Protein AF-0000000087215919 (afdb_homodimer)

Solvent-accessible surface area (backbone atoms only — not comparable to full-atom values): 18818 Å² total; per-residue (Å²): 137,85,82,77,80,78,77,77,75,74,80,76,79,74,74,72,76,74,72,72,74,62,81,71,60,81,66,75,82,41,66,46,69,87,39,51,64,67,53,47,52,48,51,44,52,52,33,17,33,40,16,54,54,95,39,80,54,35,11,56,49,36,48,56,56,23,41,59,69,58,57,90,41,71,35,52,36,53,73,46,83,38,74,53,46,48,63,66,55,46,49,47,50,37,69,60,36,73,50,33,40,50,50,41,25,74,46,75,41,79,71,37,59,44,37,38,36,34,33,33,38,33,32,17,66,52,89,93,37,65,50,46,34,36,42,31,32,29,42,37,78,55,80,97,49,45,58,24,45,24,38,54,29,50,35,45,79,76,72,54,47,66,68,59,80,68,80,120,137,83,80,76,78,78,78,78,76,72,80,76,79,72,74,73,75,74,70,74,75,62,80,74,62,78,64,75,82,42,67,44,69,86,38,53,64,66,54,48,52,50,50,44,51,52,32,16,34,40,16,53,54,95,39,81,53,35,11,55,50,35,48,57,58,23,42,59,66,58,56,88,41,71,35,53,37,52,74,46,82,38,74,51,46,47,64,66,54,46,49,46,48,36,68,62,38,71,49,33,40,51,49,40,25,72,46,74,42,79,69,36,60,42,36,38,36,35,34,33,39,33,32,17,66,52,88,93,34,64,50,48,35,36,42,30,33,30,40,37,77,55,79,96,48,46,59,24,43,22,36,55,28,52,36,43,78,75,72,53,43,66,68,57,80,67,80,121

Foldseek 3Di:
DDPPPPPPPPPPPCPPPCPPPPVPPVPPLEDDPPDDPVRRVVVLLVCQLVCQPPHHRSSLSRVVRHDPDDLVAWDCSVPDTDNPNDSVVSSCCCCPHPNVCSHNHDDDDDQFPAKDKDKDWDDDPDPPDIFIKIWIWGADPDDPRHRHIDTPDIDTPVNCRPPDCPPD/DDPPPPPPPPPPPCPPPCPPPPVPPVPPLEDDPPDDPVRRVVVLLVCQLVCQPPHHRSSLSRVVRHDPDDLVAWDCSVPDTDNPNDSVVSSCCCCPHPNVCSHNHDDDDDQFPAKDKDKDWDDDPDPPDIFIKIWIWGADPDDPRHRHIDTPDIDTPVNCRPPDCPPD

Radius of gyration: 26.58 Å; Cα contacts (8 Å, |Δi|>4): 613; chains: 2; bounding box: 77×98×69 Å

pLDDT: mean 78.74, std 25.01, range [24.11, 98.44]

Secondary structure (DSSP, 8-state):
----------------------------SS--TT--HHHHHHHHHHHHHTTTSSSTTHHHHHHHHHB-S-TTSEE-TTSS-EE-SSHHHHHHHHHHSGGGGGTT-SEEEEEEEEEEEEEEEEE-SSTT-EEEEEEEEEE--SSTTTT-EEEEEEEETTS-TT-S----/----------------------------SS--TT--HHHHHHHHHHHHHTTTSSSTTHHHHHHHHHB-S-TTSEE-TTSS-EE-SSHHHHHHHHHHSGGGGGTT-SEEEEEEEEEEEEEEEEE-SSTT-EEEEEEEEEE--SSTTTT-EEEEEEEETTS-TT-S----

Structure (mmCIF, N/CA/C/O backbone):
data_AF-0000000087215919-model_v1
#
loop_
_entity.id
_entity.type
_entity.pdbx_description
1 polymer 'DNA-directed RNA polymerase'
#
loop_
_atom_site.group_PDB
_atom_site.id
_atom_site.type_symbol
_atom_site.label_atom_id
_atom_site.label_alt_id
_atom_site.label_comp_id
_atom_site.label_asym_id
_atom_site.label_entity_id
_atom_site.label_seq_id
_atom_site.pdbx_PDB_ins_code
_atom_site.Cartn_x
_atom_site.Cartn_y
_atom_site.Cartn_z
_atom_site.occupancy
_atom_site.B_iso_or_equiv
_atom_site.auth_seq_id
_atom_site.auth_comp_id
_atom_site.auth_asym_id
_atom_site.auth_atom_id
_atom_site.pdbx_PDB_model_num
ATOM 1 N N . MET A 1 1 ? -5.266 -56.844 43.156 1 31.02 1 MET A N 1
ATOM 2 C CA . MET A 1 1 ? -5.613 -55.438 43.281 1 31.02 1 MET A CA 1
ATOM 3 C C . MET A 1 1 ? -5.691 -54.781 41.906 1 31.02 1 MET A C 1
ATOM 5 O O . MET A 1 1 ? -4.719 -54.781 41.156 1 31.02 1 MET A O 1
ATOM 9 N N . GLN A 1 2 ? -6.957 -54.656 41.312 1 32.12 2 GLN A N 1
ATOM 10 C CA . GLN A 1 2 ? -7.449 -54.406 39.938 1 32.12 2 GLN A CA 1
ATOM 11 C C . GLN A 1 2 ? -7.379 -52.938 39.625 1 32.12 2 GLN A C 1
ATOM 13 O O . GLN A 1 2 ? -8.023 -52.094 40.25 1 32.12 2 GLN A O 1
ATOM 18 N N . PHE A 1 3 ? -6.199 -52.344 39.281 1 34.84 3 PHE A N 1
ATOM 19 C CA . PHE A 1 3 ? -5.93 -50.938 39 1 34.84 3 PHE A CA 1
ATOM 20 C C . PHE A 1 3 ? -6.801 -50.438 37.875 1 34.84 3 PHE A C 1
ATOM 22 O O . PHE A 1 3 ? -6.742 -50.969 36.75 1 34.84 3 PHE A O 1
ATOM 29 N N . THR A 1 4 ? -8.055 -50.031 38.125 1 34.88 4 THR A N 1
ATOM 30 C CA . THR A 1 4 ? -9.031 -49.5 37.188 1 34.88 4 THR A CA 1
ATOM 31 C C . THR A 1 4 ? -8.594 -48.156 36.625 1 34.88 4 THR A C 1
ATOM 33 O O . THR A 1 4 ? -8.383 -47.188 37.375 1 34.88 4 THR A O 1
ATOM 36 N N . LEU A 1 5 ? -7.719 -48.156 35.625 1 32.66 5 LEU A N 1
ATOM 37 C CA . LEU A 1 5 ? -7.234 -46.938 34.938 1 32.66 5 LEU A CA 1
ATOM 38 C C . LEU A 1 5 ? -8.391 -46.156 34.344 1 32.66 5 LEU A C 1
ATOM 40 O O . LEU A 1 5 ? -9.141 -46.688 33.5 1 32.66 5 LEU A O 1
ATOM 44 N N . SER A 1 6 ? -9.062 -45.344 35.094 1 29.7 6 SER A N 1
ATOM 45 C CA . SER A 1 6 ? -10.18 -44.5 34.656 1 29.7 6 SER A CA 1
ATOM 46 C C . SER A 1 6 ? -9.75 -43.531 33.562 1 29.7 6 SER A C 1
ATOM 48 O O . SER A 1 6 ? -8.789 -42.781 33.781 1 29.7 6 SER A O 1
ATOM 50 N N . PHE A 1 7 ? -9.945 -43.875 32.25 1 28.23 7 PHE A N 1
ATOM 51 C CA . PHE A 1 7 ? -9.672 -43.125 31.031 1 28.23 7 PHE A CA 1
ATOM 52 C C . PHE A 1 7 ? -10.5 -41.844 30.969 1 28.23 7 PHE A C 1
ATOM 54 O O . PHE A 1 7 ? -11.734 -41.906 31 1 28.23 7 PHE A O 1
ATOM 61 N N . TYR A 1 8 ? -10.156 -40.844 31.734 1 26.34 8 TYR A N 1
ATOM 62 C CA . TYR A 1 8 ? -10.914 -39.594 31.672 1 26.34 8 TYR A CA 1
ATOM 63 C C . TYR A 1 8 ? -10.914 -39.031 30.25 1 26.34 8 TYR A C 1
ATOM 65 O O . TYR A 1 8 ? -9.859 -38.875 29.641 1 26.34 8 TYR A O 1
ATOM 73 N N . CYS A 1 9 ? -11.977 -39.281 29.438 1 26.56 9 CYS A N 1
ATOM 74 C CA . CYS A 1 9 ? -12.297 -38.844 28.094 1 26.56 9 CYS A CA 1
ATOM 75 C C . CYS A 1 9 ? -12.391 -37.312 28.047 1 26.56 9 CYS A C 1
ATOM 77 O O . CYS A 1 9 ? -13.195 -36.719 28.766 1 26.56 9 CYS A O 1
ATOM 79 N N . PHE A 1 10 ? -11.305 -36.656 28 1 29.66 10 PHE A N 1
ATOM 80 C CA . PHE A 1 10 ? -11.422 -35.219 27.844 1 29.66 10 PHE A CA 1
ATOM 81 C C . PHE A 1 10 ? -12.273 -34.875 26.625 1 29.66 10 PHE A C 1
ATOM 83 O O . PHE A 1 10 ? -12.086 -35.438 25.547 1 29.66 10 PHE A O 1
ATOM 90 N N . PRO A 1 11 ? -13.523 -34.438 26.719 1 28.66 11 PRO A N 1
ATOM 91 C CA . PRO A 1 11 ? -14.367 -34.031 25.594 1 28.66 11 PRO A CA 1
ATOM 92 C C . PRO A 1 11 ? -13.758 -32.906 24.781 1 28.66 11 PRO A C 1
ATOM 94 O O . PRO A 1 11 ? -13.32 -31.906 25.344 1 28.66 11 PRO A O 1
ATOM 97 N N . VAL A 1 12 ? -12.945 -33.219 23.812 1 26.73 12 VAL A N 1
ATOM 98 C CA . VAL A 1 12 ? -12.406 -32.219 22.875 1 26.73 12 VAL A CA 1
ATOM 99 C C . VAL A 1 12 ? -13.555 -31.484 22.203 1 26.73 12 VAL A C 1
ATOM 101 O O . VAL A 1 12 ? -14.414 -32.094 21.562 1 26.73 12 VAL A O 1
ATOM 104 N N . SER A 1 13 ? -14.117 -30.469 22.812 1 27.38 13 SER A N 1
ATOM 105 C CA . SER A 1 13 ? -15.109 -29.578 22.219 1 27.38 13 SER A CA 1
ATOM 106 C C . SER A 1 13 ? -14.664 -29.109 20.828 1 27.38 13 SER A C 1
ATOM 108 O O . SER A 1 13 ? -13.57 -28.562 20.688 1 27.38 13 SER A O 1
ATOM 110 N N . PHE A 1 14 ? -15.062 -29.812 19.75 1 24.38 14 PHE A N 1
ATOM 111 C CA . PHE A 1 14 ? -15.023 -29.531 18.328 1 24.38 14 PHE A CA 1
ATOM 112 C C . PHE A 1 14 ? -15.633 -28.156 18.031 1 24.38 14 PHE A C 1
ATOM 114 O O . PHE A 1 14 ? -16.844 -27.984 18.172 1 24.38 14 PHE A O 1
ATOM 121 N N . SER A 1 15 ? -15.078 -27.094 18.5 1 29.14 15 SER A N 1
ATOM 122 C CA . SER A 1 15 ? -15.711 -25.875 18 1 29.14 15 SER A CA 1
ATOM 123 C C . SER A 1 15 ? -15.828 -25.906 16.469 1 29.14 15 SER A C 1
ATOM 125 O O . SER A 1 15 ? -14.828 -26.078 15.773 1 29.14 15 SER A O 1
ATOM 127 N N . PRO A 1 16 ? -16.953 -26.344 15.883 1 27.94 16 PRO A N 1
ATOM 128 C CA . PRO A 1 16 ? -17.219 -26.406 14.445 1 27.94 16 PRO A CA 1
ATOM 129 C C . PRO A 1 16 ? -16.875 -25.109 13.727 1 27.94 16 PRO A C 1
ATOM 131 O O . PRO A 1 16 ? -17.344 -24.031 14.133 1 27.94 16 PRO A O 1
ATOM 134 N N . PHE A 1 17 ? -15.703 -24.891 13.414 1 30.3 17 PHE A N 1
ATOM 135 C CA . PHE A 1 17 ? -15.477 -23.875 12.398 1 30.3 17 PHE A CA 1
ATOM 136 C C . PHE A 1 17 ? -16.484 -24.016 11.258 1 30.3 17 PHE A C 1
ATOM 138 O O . PHE A 1 17 ? -16.453 -25 10.523 1 30.3 17 PHE A O 1
ATOM 145 N N . TYR A 1 18 ? -17.75 -23.719 11.477 1 27.5 18 TYR A N 1
ATOM 146 C CA . TYR A 1 18 ? -18.766 -23.578 10.445 1 27.5 18 TYR A CA 1
ATOM 147 C C . TYR A 1 18 ? -18.172 -22.969 9.172 1 27.5 18 TYR A C 1
ATOM 149 O O . TYR A 1 18 ? -17.812 -21.797 9.156 1 27.5 18 TYR A O 1
ATOM 157 N N . PHE A 1 19 ? -17.359 -23.719 8.484 1 29.03 19 PHE A N 1
ATOM 158 C CA . PHE A 1 19 ? -17.172 -23.453 7.062 1 29.03 19 PHE A CA 1
ATOM 159 C C . PHE A 1 19 ? -18.516 -23.25 6.371 1 29.03 19 PHE A C 1
ATOM 161 O O . PHE A 1 19 ? -19.266 -24.219 6.156 1 29.03 19 PHE A O 1
ATOM 168 N N . ARG A 1 20 ? -19.297 -22.266 6.773 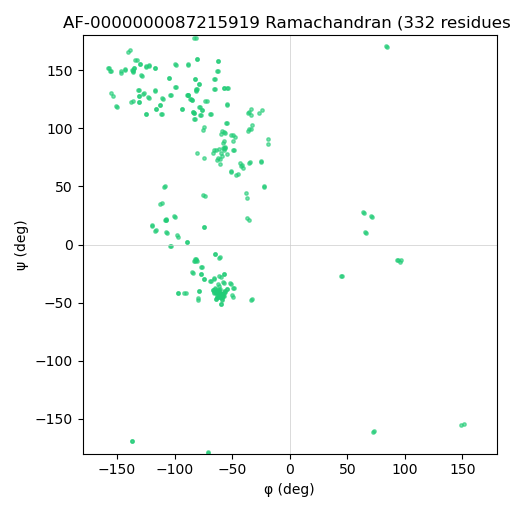1 30.28 20 ARG A N 1
ATOM 169 C CA . ARG A 1 20 ? -20.469 -21.969 5.949 1 30.28 20 ARG A CA 1
ATOM 170 C C . ARG A 1 20 ? -20.172 -22.219 4.473 1 30.28 20 ARG A C 1
ATOM 172 O O . ARG A 1 20 ? -19.188 -21.688 3.934 1 30.28 20 ARG A O 1
ATOM 179 N N . LEU A 1 21 ? -20.562 -23.328 3.895 1 31.42 21 LEU A N 1
ATOM 180 C CA . LEU A 1 21 ? -20.875 -23.672 2.508 1 31.42 21 LEU A CA 1
ATOM 181 C C . LEU A 1 21 ? -21.547 -22.5 1.796 1 31.42 21 LEU A C 1
ATOM 183 O O . LEU A 1 21 ? -22.766 -22.375 1.819 1 31.42 21 LEU A O 1
ATOM 187 N N . GLU A 1 22 ? -21.453 -21.234 2.211 1 35.38 22 GLU A N 1
ATOM 188 C CA . GLU A 1 22 ? -22.156 -20.312 1.322 1 35.38 22 GLU A CA 1
ATOM 189 C C . GLU A 1 22 ? -22.078 -20.781 -0.128 1 35.38 22 GLU A C 1
ATOM 191 O O . GLU A 1 22 ? -21.109 -21.406 -0.537 1 35.38 22 GLU A O 1
ATOM 196 N N . THR A 1 23 ? -23.297 -21.141 -0.83 1 32.91 23 THR A N 1
ATOM 197 C CA . THR A 1 23 ? -23.469 -21.266 -2.273 1 32.91 23 THR A CA 1
ATOM 198 C C . THR A 1 23 ? -22.344 -20.531 -3.018 1 32.91 23 THR A C 1
ATOM 200 O O . THR A 1 23 ? -22.125 -19.344 -2.795 1 32.91 23 THR A O 1
ATOM 203 N N . ARG A 1 24 ? -21.328 -21.156 -3.217 1 37.06 24 ARG A N 1
ATOM 204 C CA . ARG A 1 24 ? -20.109 -20.781 -3.926 1 37.06 24 ARG A CA 1
ATOM 205 C C . ARG A 1 24 ? -20.438 -19.938 -5.152 1 37.06 24 ARG A C 1
ATOM 207 O O . ARG A 1 24 ? -20.859 -20.469 -6.184 1 37.06 24 ARG A O 1
ATOM 214 N N . LYS A 1 25 ? -21.359 -18.938 -4.996 1 41.28 25 LYS A N 1
ATOM 215 C CA . LYS A 1 25 ? -21.344 -18.016 -6.129 1 41.28 25 LYS A CA 1
ATOM 216 C C . LYS A 1 25 ? -19.984 -18.047 -6.844 1 41.28 25 LYS A C 1
ATOM 218 O O . LYS A 1 25 ? -18.953 -18.203 -6.207 1 41.28 25 LYS A O 1
ATOM 223 N N . LYS A 1 26 ? -19.953 -18.484 -8.102 1 43.31 26 LYS A N 1
ATOM 224 C CA . LYS A 1 26 ? -18.797 -18.484 -8.984 1 43.31 26 LYS A CA 1
ATOM 225 C C . LYS A 1 26 ? -17.797 -17.406 -8.578 1 43.31 26 LYS A C 1
ATOM 227 O O . LYS A 1 26 ? -18.109 -16.219 -8.586 1 43.31 26 LYS A O 1
ATOM 232 N N . LYS A 1 27 ? -17.141 -17.609 -7.504 1 49.97 27 LYS A N 1
ATOM 233 C CA . LYS A 1 27 ? -16.141 -16.641 -7.082 1 49.97 27 LYS A CA 1
ATOM 234 C C . LYS A 1 27 ? -15.406 -16.047 -8.281 1 49.97 27 LYS A C 1
ATOM 236 O O . LYS A 1 27 ? -14.859 -16.766 -9.109 1 49.97 27 LYS A O 1
ATOM 241 N N . PRO A 1 28 ? -15.891 -14.875 -8.664 1 56.94 28 PRO A N 1
ATOM 242 C CA . PRO A 1 28 ? -15.156 -14.297 -9.789 1 56.94 28 PRO A CA 1
ATOM 243 C C . PRO A 1 28 ? -13.656 -14.594 -9.734 1 56.94 28 PRO A C 1
ATOM 245 O O . PRO A 1 28 ? -13.078 -14.648 -8.648 1 56.94 28 PRO A O 1
ATOM 248 N N . PHE A 1 29 ? -13.188 -15.422 -10.773 1 81.94 29 PHE A N 1
ATOM 249 C CA . PHE A 1 29 ? -11.82 -15.859 -11.023 1 81.94 29 PHE A CA 1
ATOM 250 C C . PHE A 1 29 ? -10.906 -14.664 -11.266 1 81.94 29 PHE A C 1
ATOM 252 O O . PHE A 1 29 ? -10.781 -14.188 -12.391 1 81.94 29 PHE A O 1
ATOM 259 N N . GLY A 1 30 ? -10.648 -13.891 -10.305 1 86.94 30 GLY A N 1
ATOM 260 C CA . GLY A 1 30 ? -9.711 -12.82 -10.594 1 86.94 30 GLY A CA 1
ATOM 261 C C . GLY A 1 30 ? -9.93 -11.586 -9.75 1 86.94 30 GLY A C 1
ATOM 262 O O . GLY A 1 30 ? -10.453 -11.672 -8.633 1 86.94 30 GLY A O 1
ATOM 263 N N . PRO A 1 31 ? -9.508 -10.469 -10.289 1 93.06 31 PRO A N 1
ATOM 264 C CA . PRO A 1 31 ? -9.633 -9.203 -9.562 1 93.06 31 PRO A CA 1
ATOM 265 C C . PRO A 1 31 ? -11.086 -8.789 -9.328 1 93.06 31 PRO A C 1
ATOM 267 O O . PRO A 1 31 ? -11.945 -9.047 -10.18 1 93.06 31 PRO A O 1
ATOM 270 N N . ARG A 1 32 ? -11.305 -8.219 -8.156 1 91.19 32 ARG A N 1
ATOM 271 C CA . ARG A 1 32 ? -12.617 -7.691 -7.789 1 91.19 32 ARG A CA 1
ATOM 272 C C . ARG A 1 32 ? -12.508 -6.25 -7.297 1 91.19 32 ARG A C 1
ATOM 274 O O . ARG A 1 32 ? -11.578 -5.906 -6.57 1 91.19 32 ARG A O 1
ATOM 281 N N . LEU A 1 33 ? -13.531 -5.52 -7.625 1 86 33 LEU A N 1
ATOM 282 C CA . LEU A 1 33 ? -13.516 -4.098 -7.301 1 86 33 LEU A CA 1
ATOM 283 C C . LEU A 1 33 ? -13.531 -3.885 -5.789 1 86 33 LEU A C 1
ATOM 285 O O . LEU A 1 33 ? -12.969 -2.908 -5.289 1 86 33 LEU A O 1
ATOM 289 N N . ASN A 1 34 ? -14.117 -4.793 -5.09 1 85.12 34 ASN A N 1
ATOM 290 C CA . ASN A 1 34 ? -14.281 -4.582 -3.654 1 85.12 34 ASN A CA 1
ATOM 291 C C . ASN A 1 34 ? -13.086 -5.117 -2.869 1 85.12 34 ASN A C 1
ATOM 293 O O . ASN A 1 34 ? -13.086 -5.098 -1.638 1 85.12 34 ASN A O 1
ATOM 297 N N . TYR A 1 35 ? -12.133 -5.602 -3.543 1 85.88 35 TYR A N 1
ATOM 298 C CA . TYR A 1 35 ? -10.906 -6.016 -2.873 1 85.88 35 TYR A CA 1
ATOM 299 C C . TYR A 1 35 ? -9.992 -4.82 -2.621 1 85.88 35 TYR A C 1
ATOM 301 O O . TYR A 1 35 ? -9.805 -3.979 -3.502 1 85.88 35 TYR A O 1
ATOM 309 N N . ASN A 1 36 ? -9.477 -4.738 -1.408 1 78.62 36 ASN A N 1
ATOM 310 C CA . ASN A 1 36 ? -8.281 -3.926 -1.223 1 78.62 36 ASN A CA 1
ATOM 311 C C . ASN A 1 36 ? -7.02 -4.699 -1.586 1 78.62 36 ASN A C 1
ATOM 313 O O . ASN A 1 36 ? -7.09 -5.863 -1.99 1 78.62 36 ASN A O 1
ATOM 317 N N . ALA A 1 37 ? -5.891 -4.074 -1.506 1 86.38 37 ALA A N 1
ATOM 318 C CA . ALA A 1 37 ? -4.641 -4.695 -1.926 1 86.38 37 ALA A CA 1
ATOM 319 C C . ALA A 1 37 ? -4.375 -5.98 -1.144 1 86.38 37 ALA A C 1
ATOM 321 O O . ALA A 1 37 ? -3.977 -6.992 -1.72 1 86.38 37 ALA A O 1
ATOM 322 N N . GLU A 1 38 ? -4.59 -5.969 0.126 1 83 38 GLU A N 1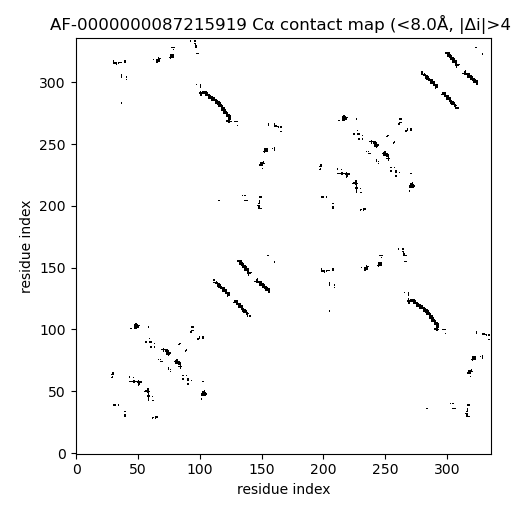
ATOM 323 C CA . GLU A 1 38 ? -4.336 -7.117 0.991 1 83 38 GLU A CA 1
ATOM 324 C C . GLU A 1 38 ? -5.238 -8.289 0.627 1 83 38 GLU A C 1
ATOM 326 O O . GLU A 1 38 ? -4.777 -9.43 0.532 1 83 38 GLU A O 1
ATOM 331 N N . GLU A 1 39 ? -6.457 -7.977 0.471 1 85.31 39 GLU A N 1
ATOM 332 C CA . GLU A 1 39 ? -7.414 -9.008 0.09 1 85.31 39 GLU A CA 1
ATOM 333 C C . GLU A 1 39 ? -7.066 -9.609 -1.27 1 85.31 39 GLU A C 1
ATOM 335 O O . GLU A 1 39 ? -7.223 -10.812 -1.48 1 85.31 39 GLU A O 1
ATOM 340 N N . ALA A 1 40 ? -6.664 -8.711 -2.168 1 92.31 40 ALA A N 1
ATOM 341 C CA . ALA A 1 40 ? -6.258 -9.18 -3.49 1 92.31 40 ALA A CA 1
ATOM 342 C C . ALA A 1 40 ? -5.078 -10.148 -3.395 1 92.31 40 ALA A C 1
ATOM 344 O O . ALA A 1 40 ? -5.078 -11.203 -4.035 1 92.31 40 ALA A O 1
ATOM 345 N N . VAL A 1 41 ? -4.094 -9.82 -2.602 1 93.75 41 VAL A N 1
ATOM 346 C CA . VAL A 1 41 ? -2.938 -10.688 -2.412 1 93.75 41 VAL A CA 1
ATOM 347 C C . VAL A 1 41 ? -3.379 -12 -1.768 1 93.75 41 VAL A C 1
ATOM 349 O O . VAL A 1 41 ? -2.99 -13.086 -2.217 1 93.75 41 VAL A O 1
ATOM 352 N N . GLU A 1 42 ? -4.219 -11.906 -0.753 1 92.19 42 GLU A N 1
ATOM 353 C CA . GLU A 1 42 ? -4.691 -13.094 -0.051 1 92.19 42 GLU A CA 1
ATOM 354 C C . GLU A 1 42 ? -5.445 -14.031 -0.994 1 92.19 42 GLU A C 1
ATOM 356 O O . GLU A 1 42 ? -5.277 -15.25 -0.931 1 92.19 42 GLU A O 1
ATOM 361 N N . TYR A 1 43 ? -6.242 -13.453 -1.764 1 95.5 43 TYR A N 1
ATOM 362 C CA . TYR A 1 43 ? -6.992 -14.25 -2.73 1 95.5 43 TYR A CA 1
ATOM 363 C C . TYR A 1 43 ? -6.047 -15.016 -3.648 1 95.5 43 TYR A C 1
ATOM 365 O O . TYR A 1 43 ? -6.242 -16.219 -3.895 1 95.5 43 TYR A O 1
ATOM 373 N N . GLN A 1 44 ? -5.062 -14.312 -4.172 1 97.88 44 GLN A N 1
ATOM 374 C CA . GLN A 1 44 ? -4.082 -14.938 -5.059 1 97.88 44 GLN A CA 1
ATOM 375 C C . GLN A 1 44 ? -3.326 -16.047 -4.348 1 97.88 44 GLN A C 1
ATOM 377 O O . GLN A 1 44 ? -3.148 -17.141 -4.902 1 97.88 44 GLN A O 1
ATOM 382 N N . LEU A 1 45 ? -2.943 -15.844 -3.133 1 97.44 45 LEU A N 1
ATOM 383 C CA . LEU A 1 45 ? -2.219 -16.828 -2.348 1 97.44 45 LEU A CA 1
ATOM 384 C C . LEU A 1 45 ? -3.094 -18.047 -2.064 1 97.44 45 LEU A C 1
ATOM 386 O O . LEU A 1 45 ? -2.615 -19.188 -2.094 1 97.44 45 LEU A O 1
ATOM 390 N N . GLU A 1 46 ? -4.34 -17.797 -1.742 1 97.12 46 GLU A N 1
ATOM 391 C CA . GLU A 1 46 ? -5.262 -18.906 -1.504 1 97.12 46 GLU A CA 1
ATOM 392 C C . GLU A 1 46 ? -5.422 -19.766 -2.754 1 97.12 46 GLU A C 1
ATOM 394 O O . GLU A 1 46 ? -5.414 -20.984 -2.67 1 97.12 46 GLU A O 1
ATOM 399 N N . ALA A 1 47 ? -5.594 -19.109 -3.838 1 97.62 47 ALA A N 1
ATOM 400 C CA . ALA A 1 47 ? -5.719 -19.828 -5.098 1 97.62 47 ALA A CA 1
ATOM 401 C C . ALA A 1 47 ? -4.477 -20.672 -5.371 1 97.62 47 ALA A C 1
ATOM 403 O O . ALA A 1 47 ? -4.582 -21.812 -5.832 1 97.62 47 ALA A O 1
ATOM 404 N N . LEU A 1 48 ? -3.303 -20.109 -5.133 1 98.31 48 LEU A N 1
ATOM 405 C CA . LEU A 1 48 ? -2.051 -20.828 -5.34 1 98.31 48 LEU A CA 1
ATOM 406 C C . LEU A 1 48 ? -1.936 -22.016 -4.379 1 98.31 48 LEU A C 1
ATOM 408 O O . LEU A 1 48 ? -1.412 -23.062 -4.746 1 98.31 48 LEU A O 1
ATOM 412 N N . LYS A 1 49 ? -2.377 -21.844 -3.154 1 98.25 49 LYS A N 1
ATOM 413 C CA . LYS A 1 49 ? -2.383 -22.938 -2.18 1 98.25 49 LYS A CA 1
ATOM 414 C C . LYS A 1 49 ? -3.176 -24.141 -2.697 1 98.25 49 LYS A C 1
ATOM 416 O O . LYS A 1 49 ? -2.791 -25.281 -2.469 1 98.25 49 LYS A O 1
ATOM 421 N N . TYR A 1 50 ? -4.25 -23.891 -3.316 1 97.62 50 TYR A N 1
ATOM 422 C CA . TYR A 1 50 ? -5.09 -24.922 -3.928 1 97.62 50 TYR A CA 1
ATOM 423 C C . TYR A 1 50 ? -5.004 -24.859 -5.449 1 97.62 50 TYR A C 1
ATOM 425 O O . TYR A 1 50 ? -6.027 -24.859 -6.133 1 97.62 50 TYR A O 1
ATOM 433 N N . ASN A 1 51 ? -3.826 -24.812 -5.938 1 97.88 51 ASN A N 1
ATOM 434 C CA . ASN A 1 51 ? -3.469 -24.5 -7.316 1 97.88 51 ASN A CA 1
ATOM 435 C C . ASN A 1 51 ? -4.262 -25.344 -8.312 1 97.88 51 ASN A C 1
ATOM 437 O O . ASN A 1 51 ? -4.527 -24.891 -9.43 1 97.88 51 ASN A O 1
ATOM 441 N N . ASP A 1 52 ? -4.582 -26.594 -7.965 1 97.38 52 ASP A N 1
ATOM 442 C CA . ASP A 1 52 ? -5.16 -27.516 -8.938 1 97.38 52 ASP A CA 1
ATOM 443 C C . ASP A 1 52 ? -6.648 -27.734 -8.664 1 97.38 52 ASP A C 1
ATOM 445 O O . ASP A 1 52 ? -7.242 -28.688 -9.172 1 97.38 52 ASP A O 1
ATOM 449 N N . LYS A 1 53 ? -7.168 -26.969 -7.812 1 94.88 53 LYS A N 1
ATOM 450 C CA . LYS A 1 53 ? -8.602 -27 -7.527 1 94.88 53 LYS A CA 1
ATOM 451 C C . LYS A 1 53 ? -9.258 -25.672 -7.887 1 94.88 53 LYS A C 1
ATOM 453 O O . LYS A 1 53 ? -8.758 -24.609 -7.516 1 94.88 53 LYS A O 1
ATOM 458 N N . PRO A 1 54 ? -10.328 -25.656 -8.555 1 94.12 54 PRO A N 1
ATOM 459 C CA . PRO A 1 54 ? -11.156 -26.766 -9 1 94.12 54 PRO A CA 1
ATOM 460 C C . PRO A 1 54 ? -10.617 -27.438 -10.258 1 94.12 54 PRO A C 1
ATOM 462 O O . PRO A 1 54 ? -11.164 -28.453 -10.703 1 94.12 54 PRO A O 1
ATOM 465 N N . ARG A 1 55 ? -9.695 -26.859 -10.969 1 94.38 55 ARG A N 1
ATOM 466 C CA . ARG A 1 55 ? -9.055 -27.406 -12.156 1 94.38 55 ARG A CA 1
ATOM 467 C C . ARG A 1 55 ? -7.543 -27.25 -12.094 1 94.38 55 ARG A C 1
ATOM 469 O O . ARG A 1 55 ? -7.031 -26.453 -11.297 1 94.38 55 ARG A O 1
ATOM 476 N N . PRO A 1 56 ? -6.891 -28.109 -12.906 1 96.56 56 PRO A N 1
ATOM 477 C CA . PRO A 1 56 ? -5.43 -28 -12.906 1 96.56 56 PRO A CA 1
ATOM 478 C C . PRO A 1 56 ? -4.949 -26.578 -13.203 1 96.56 56 PRO A C 1
ATOM 480 O O . PRO A 1 56 ? -5.48 -25.906 -14.094 1 96.56 56 PRO A O 1
ATOM 483 N N . ASP A 1 57 ? -3.998 -26.078 -12.469 1 97.69 57 ASP A N 1
ATOM 484 C CA . ASP A 1 57 ? -3.314 -24.797 -12.625 1 97.69 57 ASP A CA 1
ATOM 485 C C . ASP A 1 57 ? -4.285 -23.625 -12.445 1 97.69 57 ASP A C 1
ATOM 487 O O . ASP A 1 57 ? -4.117 -22.562 -13.055 1 97.69 57 ASP A O 1
ATOM 491 N N . TYR A 1 58 ? -5.301 -23.938 -11.656 1 97.06 58 TYR A N 1
ATOM 492 C CA . TYR A 1 58 ? -6.262 -22.875 -11.359 1 97.06 58 TYR A CA 1
ATOM 493 C C . TYR A 1 58 ? -5.582 -21.688 -10.688 1 97.06 58 TYR A C 1
ATOM 495 O O . TYR A 1 58 ? -5.852 -20.547 -11.031 1 97.06 58 TYR A O 1
ATOM 503 N N . GLY A 1 59 ? -4.695 -21.891 -9.688 1 98.12 59 GLY A N 1
ATOM 504 C CA . GLY A 1 59 ? -3.979 -20.812 -9.008 1 98.12 59 GLY A CA 1
ATOM 505 C C . GLY A 1 59 ? -3.146 -19.969 -9.945 1 98.12 59 GLY A C 1
ATOM 506 O O . GLY A 1 59 ? -3.146 -18.734 -9.844 1 98.12 59 GLY A O 1
ATOM 507 N N . VAL A 1 60 ? -2.473 -20.594 -10.844 1 98.19 60 VAL A N 1
ATOM 508 C CA . VAL A 1 60 ? -1.657 -19.891 -11.82 1 98.19 60 VAL A CA 1
ATOM 509 C C . VAL A 1 60 ? -2.551 -19.031 -12.719 1 98.19 60 VAL A C 1
ATOM 511 O O . VAL A 1 60 ? -2.199 -17.906 -13.055 1 98.19 60 VAL A O 1
ATOM 514 N N . GLU A 1 61 ? -3.678 -19.609 -13.102 1 97.62 61 GLU A N 1
ATOM 515 C CA . GLU A 1 61 ? -4.637 -18.828 -13.891 1 97.62 61 GLU A CA 1
ATOM 516 C C . GLU A 1 61 ? -5.082 -17.578 -13.148 1 97.62 61 GLU A C 1
ATOM 518 O O . GLU A 1 61 ? -5.195 -16.5 -13.742 1 97.62 61 GLU A O 1
ATOM 523 N N . VAL A 1 62 ? -5.355 -17.75 -11.898 1 97.69 62 VAL A N 1
ATOM 524 C CA . VAL A 1 62 ? -5.75 -16.609 -11.078 1 97.69 62 VAL A CA 1
ATOM 525 C C . VAL A 1 62 ? -4.641 -15.562 -11.078 1 97.69 62 VAL A C 1
ATOM 527 O O . VAL A 1 62 ? -4.906 -14.375 -11.258 1 97.69 62 VAL A O 1
ATOM 530 N N . MET A 1 63 ? -3.359 -15.969 -10.914 1 98.38 63 MET A N 1
ATOM 531 C CA . MET A 1 63 ? -2.23 -15.039 -10.969 1 98.38 63 MET A CA 1
ATOM 532 C C . MET A 1 63 ? -2.221 -14.281 -12.297 1 98.38 63 MET A C 1
ATOM 534 O O . MET A 1 63 ? -1.994 -13.07 -12.32 1 98.38 63 MET A O 1
ATOM 538 N N . TYR A 1 64 ? -2.512 -14.984 -13.297 1 98 64 TYR A N 1
ATOM 539 C CA . TYR A 1 64 ? -2.5 -14.383 -14.625 1 98 64 TYR A CA 1
ATOM 540 C C . TYR A 1 64 ? -3.602 -13.336 -14.766 1 98 64 TYR A C 1
ATOM 542 O O . TYR A 1 64 ? -3.398 -12.289 -15.375 1 98 64 TYR A O 1
ATOM 550 N N . ARG A 1 65 ? -4.691 -13.602 -14.234 1 96.94 65 ARG A N 1
ATOM 551 C CA . ARG A 1 65 ? -5.824 -12.688 -14.312 1 96.94 65 ARG A CA 1
ATOM 552 C C . ARG A 1 65 ? -5.559 -11.422 -13.5 1 96.94 65 ARG A C 1
ATOM 554 O O . ARG A 1 65 ? -6.031 -10.344 -13.859 1 96.94 65 ARG A O 1
ATOM 561 N N . PHE A 1 66 ? -4.816 -11.539 -12.461 1 97.44 66 PHE A N 1
ATOM 562 C CA . PHE A 1 66 ? -4.477 -10.391 -11.633 1 97.44 66 PHE A CA 1
ATOM 563 C C . PHE A 1 66 ? -3.301 -9.625 -12.227 1 97.44 66 PHE A C 1
ATOM 565 O O . PHE A 1 66 ? -2.992 -8.508 -11.789 1 97.44 66 PHE A O 1
ATOM 572 N N . ALA A 1 67 ? -2.619 -10.219 -13.156 1 97.31 67 ALA A N 1
ATOM 573 C CA . ALA A 1 67 ? -1.392 -9.602 -13.664 1 97.31 67 ALA A CA 1
ATOM 574 C C . ALA A 1 67 ? -1.688 -8.289 -14.383 1 97.31 67 ALA A C 1
ATOM 576 O O . ALA A 1 67 ? -2.561 -8.242 -15.25 1 97.31 67 ALA A O 1
ATOM 577 N N . GLY A 1 68 ? -0.956 -7.262 -14.125 1 94.5 68 GLY A N 1
ATOM 578 C CA . GLY A 1 68 ? -1.203 -5.934 -14.664 1 94.5 68 GLY A CA 1
ATOM 579 C C . GLY A 1 68 ? -0.365 -5.621 -15.891 1 94.5 68 GLY A C 1
ATOM 580 O O . GLY A 1 68 ? -0.348 -4.48 -16.359 1 94.5 68 GLY A O 1
ATOM 581 N N . PHE A 1 69 ? 0.348 -6.582 -16.391 1 94.69 69 PHE A N 1
ATOM 582 C CA . PHE A 1 69 ? 1.206 -6.285 -17.531 1 94.69 69 PHE A CA 1
ATOM 583 C C . PHE A 1 69 ? 0.401 -6.27 -18.812 1 94.69 69 PHE A C 1
ATOM 585 O O . PHE A 1 69 ? -0.71 -6.801 -18.875 1 94.69 69 PHE A O 1
ATOM 592 N N . ASP A 1 70 ? 0.949 -5.609 -19.828 1 93.5 70 ASP A N 1
ATOM 593 C CA . ASP A 1 70 ? 0.42 -5.641 -21.203 1 93.5 70 ASP A CA 1
ATOM 594 C C . ASP A 1 70 ? 0.817 -6.93 -21.906 1 93.5 70 ASP A C 1
ATOM 596 O O . ASP A 1 70 ? 2.004 -7.191 -22.125 1 93.5 70 ASP A O 1
ATOM 600 N N . PRO A 1 71 ? -0.117 -7.73 -22.312 1 93.69 71 PRO A N 1
ATOM 601 C CA . PRO A 1 71 ? 0.213 -9.023 -22.922 1 93.69 71 PRO A CA 1
ATOM 602 C C . PRO A 1 71 ? 0.955 -8.875 -24.25 1 93.69 71 PRO A C 1
ATOM 604 O O . PRO A 1 71 ? 1.503 -9.852 -24.766 1 93.69 71 PRO A O 1
ATOM 607 N N . PHE A 1 72 ? 1.07 -7.699 -24.781 1 93.88 72 PHE A N 1
ATOM 608 C CA . PHE A 1 72 ? 1.692 -7.496 -26.078 1 93.88 72 PHE A CA 1
ATOM 609 C C . PHE A 1 72 ? 3.104 -6.941 -25.922 1 93.88 72 PHE A C 1
ATOM 611 O O . PHE A 1 72 ? 3.801 -6.715 -26.922 1 93.88 72 PHE A O 1
ATOM 618 N N . GLU A 1 73 ? 3.508 -6.723 -24.703 1 94.88 73 GLU A N 1
ATOM 619 C CA . GLU A 1 73 ? 4.844 -6.203 -24.422 1 94.88 73 GLU A CA 1
ATOM 620 C C . GLU A 1 73 ? 5.598 -7.113 -23.453 1 94.88 73 GLU A C 1
ATOM 622 O O . GLU A 1 73 ? 4.984 -7.863 -22.703 1 94.88 73 GLU A O 1
ATOM 627 N N . ARG A 1 74 ? 6.906 -7.062 -23.578 1 95.25 74 ARG A N 1
ATOM 628 C CA . ARG A 1 74 ? 7.707 -7.734 -22.562 1 95.25 74 ARG A CA 1
ATOM 629 C C . ARG A 1 74 ? 7.488 -7.113 -21.188 1 95.25 74 ARG A C 1
ATOM 631 O O . ARG A 1 74 ? 7.133 -5.938 -21.078 1 95.25 74 ARG A O 1
ATOM 638 N N . SER A 1 75 ? 7.617 -7.949 -20.141 1 94.5 75 SER A N 1
ATOM 639 C CA . SER A 1 75 ? 7.305 -7.492 -18.797 1 94.5 75 SER A CA 1
ATOM 640 C C . SER A 1 75 ? 8.375 -7.934 -17.797 1 94.5 75 SER A C 1
ATOM 642 O O . SER A 1 75 ? 8.984 -8.992 -17.953 1 94.5 75 SER A O 1
ATOM 644 N N . THR A 1 76 ? 8.539 -7.16 -16.75 1 93 76 THR A N 1
ATOM 645 C CA . THR A 1 76 ? 9.445 -7.488 -15.648 1 93 76 THR A CA 1
ATOM 646 C C . THR A 1 76 ? 8.68 -8.07 -14.469 1 93 76 THR A C 1
ATOM 648 O O . THR A 1 76 ? 9.133 -7.988 -13.328 1 93 76 THR A O 1
ATOM 651 N N . TYR A 1 77 ? 7.492 -8.656 -14.719 1 95.56 77 TYR A N 1
ATOM 652 C CA . TYR A 1 77 ? 6.59 -9.211 -13.711 1 95.56 77 TYR A CA 1
ATOM 653 C C . TYR A 1 77 ? 7.344 -10.117 -12.75 1 95.56 77 TYR A C 1
ATOM 655 O O . TYR A 1 77 ? 7.113 -10.07 -11.539 1 95.56 77 TYR A O 1
ATOM 663 N N . PHE A 1 78 ? 8.32 -10.883 -13.258 1 94.62 78 PHE A N 1
ATOM 664 C CA . PHE A 1 78 ? 9.086 -11.828 -12.453 1 94.62 78 PHE A CA 1
ATOM 665 C C . PHE A 1 78 ? 10.508 -11.32 -12.234 1 94.62 78 PHE A C 1
ATOM 667 O O . PHE A 1 78 ? 11.43 -12.109 -12 1 94.62 78 PHE A O 1
ATOM 674 N N . GLY A 1 79 ? 10.789 -10.055 -12.367 1 88.81 79 GLY A N 1
ATOM 675 C CA . GLY A 1 79 ? 12.062 -9.453 -12.016 1 88.81 79 GLY A CA 1
ATOM 676 C C . GLY A 1 79 ? 13 -9.297 -13.195 1 88.81 79 GLY A C 1
ATOM 677 O O . GLY A 1 79 ? 14.047 -8.656 -13.086 1 88.81 79 GLY A O 1
ATOM 678 N N . ARG A 1 80 ? 12.664 -9.953 -14.25 1 88 80 ARG A N 1
ATOM 679 C CA . ARG A 1 80 ? 13.398 -9.797 -15.5 1 88 80 ARG A CA 1
ATOM 680 C C . ARG A 1 80 ? 12.453 -9.789 -16.703 1 88 80 ARG A C 1
ATOM 682 O O . ARG A 1 80 ? 11.281 -10.148 -16.578 1 88 80 ARG A O 1
ATOM 689 N N . GLN A 1 81 ? 12.969 -9.375 -17.828 1 91.88 81 GLN A N 1
ATOM 690 C CA . GLN A 1 81 ? 12.125 -9.195 -19 1 91.88 81 GLN A CA 1
ATOM 691 C C . GLN A 1 81 ? 11.695 -10.539 -19.578 1 91.88 81 GLN A C 1
ATOM 693 O O . GLN A 1 81 ? 12.547 -11.367 -19.922 1 91.88 81 GLN A O 1
ATOM 698 N N . PHE A 1 82 ? 10.43 -10.766 -19.703 1 93.69 82 PHE A N 1
ATOM 699 C CA . PHE A 1 82 ? 9.852 -11.953 -20.312 1 93.69 82 PHE A CA 1
ATOM 700 C C . PHE A 1 82 ? 8.688 -11.57 -21.234 1 93.69 82 PHE A C 1
ATOM 702 O O . PHE A 1 82 ? 8.016 -10.562 -21 1 93.69 82 PHE A O 1
ATOM 709 N N . ASP A 1 83 ? 8.547 -12.359 -22.219 1 94.56 83 ASP A N 1
ATOM 710 C CA . ASP A 1 83 ? 7.289 -12.336 -22.953 1 94.56 83 ASP A CA 1
ATOM 711 C C . ASP A 1 83 ? 6.23 -13.195 -22.266 1 94.56 83 ASP A C 1
ATOM 713 O O . ASP A 1 83 ? 6.293 -14.43 -22.328 1 94.56 83 ASP A O 1
ATOM 717 N N . LEU A 1 84 ? 5.25 -12.508 -21.672 1 96.19 84 LEU A N 1
ATOM 718 C CA . LEU A 1 84 ? 4.293 -13.211 -20.828 1 96.19 84 LEU A CA 1
ATOM 719 C C . LEU A 1 84 ? 2.885 -13.125 -21.391 1 96.19 84 LEU A C 1
ATOM 721 O O . LEU A 1 84 ? 1.904 -13.383 -20.703 1 96.19 84 LEU A O 1
ATOM 725 N N . GLY A 1 85 ? 2.773 -12.68 -22.609 1 95.12 85 GLY A N 1
ATOM 726 C CA . GLY A 1 85 ? 1.467 -12.523 -23.219 1 95.12 85 GLY A CA 1
ATOM 727 C C . GLY A 1 85 ? 0.705 -13.828 -23.359 1 95.12 85 GLY A C 1
ATOM 728 O O . GLY A 1 85 ? -0.524 -13.844 -23.266 1 95.12 85 GLY A O 1
ATOM 729 N N . GLN A 1 86 ? 1.44 -14.922 -23.609 1 95 86 GLN A N 1
ATOM 730 C CA . GLN A 1 86 ? 0.837 -16.25 -23.672 1 95 86 GLN A CA 1
ATOM 731 C C . GLN A 1 86 ? 0.817 -16.906 -22.297 1 95 86 GLN A C 1
ATOM 733 O O . GLN A 1 86 ? 1.854 -17.016 -21.641 1 95 86 GLN A O 1
ATOM 738 N N . PHE A 1 87 ? -0.331 -17.375 -21.922 1 96.56 87 PHE A N 1
ATOM 739 C CA . PHE A 1 87 ? -0.506 -18 -20.609 1 96.56 87 PHE A CA 1
ATOM 740 C C . PHE A 1 87 ? 0.5 -19.125 -20.406 1 96.56 87 PHE A C 1
ATOM 742 O O . PHE A 1 87 ? 1.032 -19.297 -19.297 1 96.56 87 PHE A O 1
ATOM 749 N N . GLU A 1 88 ? 0.76 -19.844 -21.406 1 96.62 88 GLU A N 1
ATOM 750 C CA . GLU A 1 88 ? 1.642 -21 -21.281 1 96.62 88 GLU A CA 1
ATOM 751 C C . GLU A 1 88 ? 3.035 -20.578 -20.828 1 96.62 88 GLU A C 1
ATOM 753 O O . GLU A 1 88 ? 3.686 -21.312 -20.078 1 96.62 88 GLU A O 1
ATOM 758 N N . ARG A 1 89 ? 3.537 -19.562 -21.328 1 96 89 ARG A N 1
ATOM 759 C CA . ARG A 1 89 ? 4.848 -19.094 -20.906 1 96 89 ARG A CA 1
ATOM 760 C C . ARG A 1 89 ? 4.812 -18.641 -19.438 1 96 89 ARG A C 1
ATOM 762 O O . ARG A 1 89 ? 5.75 -18.906 -18.688 1 96 89 ARG A O 1
ATOM 769 N N . PHE A 1 90 ? 3.734 -18 -19.094 1 97.25 90 PHE A N 1
ATOM 770 C CA . PHE A 1 90 ? 3.49 -17.594 -17.719 1 97.25 90 PHE A CA 1
ATOM 771 C C . PHE A 1 90 ? 3.449 -18.812 -16.797 1 97.25 90 PHE A C 1
ATOM 773 O O . PHE A 1 90 ? 4.152 -18.859 -15.789 1 97.25 90 PHE A O 1
ATOM 780 N N . ARG A 1 91 ? 2.693 -19.75 -17.156 1 97.56 91 ARG A N 1
ATOM 781 C CA . ARG A 1 91 ? 2.512 -21 -16.422 1 97.56 91 ARG A CA 1
ATOM 782 C C . ARG A 1 91 ? 3.838 -21.719 -16.25 1 97.56 91 ARG A C 1
ATOM 784 O O . ARG A 1 91 ? 4.133 -22.234 -15.164 1 97.56 91 ARG A O 1
ATOM 791 N N . ARG A 1 92 ? 4.617 -21.766 -17.25 1 96.62 92 ARG A N 1
ATOM 792 C CA . ARG A 1 92 ? 5.891 -22.469 -17.234 1 96.62 92 ARG A CA 1
ATOM 793 C C . ARG A 1 92 ? 6.828 -21.875 -16.188 1 96.62 92 ARG A C 1
ATOM 795 O O . ARG A 1 92 ? 7.582 -22.594 -15.531 1 96.62 92 ARG A O 1
ATOM 802 N N . ILE A 1 93 ? 6.812 -20.578 -16.062 1 95.06 93 ILE A N 1
ATOM 803 C CA . ILE A 1 93 ? 7.684 -19.938 -15.078 1 95.06 93 ILE A CA 1
ATOM 804 C C . ILE A 1 93 ? 7.316 -20.406 -13.672 1 95.06 93 ILE A C 1
ATOM 806 O O . ILE A 1 93 ? 8.195 -20.719 -12.867 1 95.06 93 ILE A O 1
ATOM 810 N N . PHE A 1 94 ? 6.078 -20.531 -13.406 1 96.5 94 PHE A N 1
ATOM 811 C CA . PHE A 1 94 ? 5.652 -20.984 -12.094 1 96.5 94 PHE A CA 1
ATOM 812 C C . PHE A 1 94 ? 6.148 -22.406 -11.836 1 96.5 94 PHE A C 1
ATOM 814 O O . PHE A 1 94 ? 6.594 -22.719 -10.727 1 96.5 94 PHE A O 1
ATOM 821 N N . HIS A 1 95 ? 6.113 -23.219 -12.812 1 95.94 95 HIS A N 1
ATOM 822 C CA . HIS A 1 95 ? 6.398 -24.641 -12.609 1 95.94 95 HIS A CA 1
ATOM 823 C C . HIS A 1 95 ? 7.895 -24.906 -12.656 1 95.94 95 HIS A C 1
ATOM 825 O O . HIS A 1 95 ? 8.375 -25.859 -12.039 1 95.94 95 HIS A O 1
ATOM 831 N N . HIS A 1 96 ? 8.68 -24.078 -13.289 1 89.12 96 HIS A N 1
ATOM 832 C CA . HIS A 1 96 ? 10.055 -24.469 -13.586 1 89.12 96 HIS A CA 1
ATOM 833 C C . HIS A 1 96 ? 11.047 -23.516 -12.93 1 89.12 96 HIS A C 1
ATOM 835 O O . HIS A 1 96 ? 12.227 -23.484 -13.312 1 89.12 96 HIS A O 1
ATOM 841 N N . SER A 1 97 ? 10.617 -22.734 -11.984 1 89.19 97 SER A N 1
ATOM 842 C CA . SER A 1 97 ? 11.5 -21.828 -11.25 1 89.19 97 SER A CA 1
ATOM 843 C C . SER A 1 97 ? 11.188 -21.844 -9.758 1 89.19 97 SER A C 1
ATOM 845 O O . SER A 1 97 ? 10.578 -22.797 -9.258 1 89.19 97 SER A O 1
ATOM 847 N N . THR A 1 98 ? 11.82 -20.844 -9.039 1 91.69 98 THR A N 1
ATOM 848 C CA . THR A 1 98 ? 11.648 -20.734 -7.598 1 91.69 98 THR A CA 1
ATOM 849 C C . THR A 1 98 ? 10.18 -20.5 -7.25 1 91.69 98 THR A C 1
ATOM 851 O O . THR A 1 98 ? 9.75 -20.797 -6.129 1 91.69 98 THR A O 1
ATOM 854 N N . TYR A 1 99 ? 9.391 -20.219 -8.227 1 96 99 TYR A N 1
ATOM 855 C CA . TYR A 1 99 ? 7.996 -19.875 -7.961 1 96 99 TYR A CA 1
ATOM 856 C C . TYR A 1 99 ? 7.148 -21.125 -7.77 1 96 99 TYR A C 1
ATOM 858 O O . TYR A 1 99 ? 6.016 -21.047 -7.285 1 96 99 TYR A O 1
ATOM 866 N N . ARG A 1 100 ? 7.676 -22.219 -8.102 1 96.19 100 ARG A N 1
ATOM 867 C CA . ARG A 1 100 ? 6.996 -23.484 -7.867 1 96.19 100 ARG A CA 1
ATOM 868 C C . ARG A 1 100 ? 6.652 -23.672 -6.395 1 96.19 100 ARG A C 1
ATOM 870 O O . ARG A 1 100 ? 5.684 -24.359 -6.055 1 96.19 100 ARG A O 1
ATOM 877 N N . VAL A 1 101 ? 7.387 -23.031 -5.512 1 97.19 101 VAL A N 1
ATOM 878 C CA . VAL A 1 101 ? 7.199 -23.125 -4.066 1 97.19 101 VAL A CA 1
ATOM 879 C C . VAL A 1 101 ? 5.805 -22.625 -3.695 1 97.19 101 VAL A C 1
ATOM 881 O O . VAL A 1 101 ? 5.223 -23.078 -2.707 1 97.19 101 VAL A O 1
ATOM 884 N N . LEU A 1 102 ? 5.262 -21.75 -4.492 1 97.94 102 LEU A N 1
ATOM 885 C CA . LEU A 1 102 ? 3.953 -21.172 -4.242 1 97.94 102 LEU A CA 1
ATOM 886 C C . LEU A 1 102 ? 2.842 -22.172 -4.535 1 97.94 102 LEU A C 1
ATOM 888 O O . LEU A 1 102 ? 1.754 -22.078 -3.959 1 97.94 102 LEU A O 1
ATOM 892 N N . LEU A 1 103 ? 3.08 -23.078 -5.465 1 98.25 103 LEU A N 1
ATOM 893 C CA . LEU A 1 103 ? 2.039 -23.984 -5.938 1 98.25 103 LEU A CA 1
ATOM 894 C C . LEU A 1 103 ? 1.771 -25.094 -4.91 1 98.25 103 LEU A C 1
ATOM 896 O O . LEU A 1 103 ? 2.662 -25.875 -4.59 1 98.25 103 LEU A O 1
ATOM 900 N N . GLY A 1 104 ? 0.53 -25.094 -4.348 1 98.19 104 GLY A N 1
ATOM 901 C CA . GLY A 1 104 ? 0.169 -26.109 -3.381 1 98.19 104 GLY A CA 1
ATOM 902 C C . GLY A 1 104 ? 0.872 -25.938 -2.047 1 98.19 104 GLY A C 1
ATOM 903 O O . GLY A 1 104 ? 1.062 -26.922 -1.312 1 98.19 104 GLY A O 1
ATOM 904 N N . HIS A 1 105 ? 1.294 -24.766 -1.736 1 98.44 105 HIS A N 1
ATOM 905 C CA . HIS A 1 105 ? 2.07 -24.547 -0.521 1 98.44 105 HIS A CA 1
ATOM 906 C C . HIS A 1 105 ? 1.256 -24.891 0.722 1 98.44 105 HIS A C 1
ATOM 908 O O . HIS A 1 105 ? 0.024 -24.844 0.692 1 98.44 105 HIS A O 1
ATOM 914 N N . LYS A 1 106 ? 1.948 -25.156 1.783 1 97.81 106 LYS A N 1
ATOM 915 C CA . LYS A 1 106 ? 1.33 -25.672 3.002 1 97.81 106 LYS A CA 1
ATOM 916 C C . LYS A 1 106 ? 1.065 -24.547 4 1 97.81 106 LYS A C 1
ATOM 918 O O . LYS A 1 106 ? 0.045 -24.547 4.691 1 97.81 106 LYS A O 1
ATOM 923 N N . GLU A 1 107 ? 2.072 -23.688 4.059 1 96.88 107 GLU A N 1
ATOM 924 C CA . GLU A 1 107 ? 1.991 -22.594 5.02 1 96.88 107 GLU A CA 1
ATOM 925 C C . GLU A 1 107 ? 2.451 -21.281 4.398 1 96.88 107 GLU A C 1
ATOM 927 O O . GLU A 1 107 ? 3.199 -21.281 3.422 1 96.88 107 GLU A O 1
ATOM 932 N N . ARG A 1 108 ? 1.892 -20.203 4.879 1 95.75 108 ARG A N 1
ATOM 933 C CA . ARG A 1 108 ? 2.357 -18.875 4.508 1 95.75 108 ARG A CA 1
ATOM 934 C C . ARG A 1 108 ? 2.207 -17.891 5.664 1 95.75 108 ARG A C 1
ATOM 936 O O . ARG A 1 108 ? 1.357 -18.094 6.539 1 95.75 108 ARG A O 1
ATOM 943 N N . GLU A 1 109 ? 3.105 -17.016 5.609 1 89.69 109 GLU A N 1
ATOM 944 C CA . GLU A 1 109 ? 3.072 -15.938 6.586 1 89.69 109 GLU A CA 1
ATOM 945 C C . GLU A 1 109 ? 3.381 -14.594 5.93 1 89.69 109 GLU A C 1
ATOM 947 O O . GLU A 1 109 ? 4.371 -14.461 5.207 1 89.69 109 GLU A O 1
ATOM 952 N N . ILE A 1 110 ? 2.471 -13.75 6.094 1 83.44 110 ILE A N 1
ATOM 953 C CA . ILE A 1 110 ? 2.777 -12.398 5.645 1 83.44 110 ILE A CA 1
ATOM 954 C C . ILE A 1 110 ? 3.846 -11.781 6.543 1 83.44 110 ILE A C 1
ATOM 956 O O . ILE A 1 110 ? 3.629 -11.609 7.746 1 83.44 110 ILE A O 1
ATOM 960 N N . LEU A 1 111 ? 4.973 -11.578 6 1 77 111 LEU A N 1
ATOM 961 C CA . LEU A 1 111 ? 6.082 -11.055 6.785 1 77 111 LEU A CA 1
ATOM 962 C C . LEU A 1 111 ? 5.949 -9.539 6.961 1 77 111 LEU A C 1
ATOM 964 O O . LEU A 1 111 ? 6.215 -9.008 8.039 1 77 111 LEU A O 1
ATOM 968 N N . SER A 1 112 ? 5.688 -8.812 5.953 1 67.38 112 SER A N 1
ATOM 969 C CA . SER A 1 112 ? 5.594 -7.359 6.039 1 67.38 112 SER A CA 1
ATOM 970 C C . SER A 1 112 ? 4.637 -6.805 4.992 1 67.38 112 SER A C 1
ATOM 972 O O . SER A 1 112 ? 4.387 -7.445 3.971 1 67.38 112 SER A O 1
ATOM 974 N N . ARG A 1 113 ? 3.662 -6.188 5.344 1 63.22 113 ARG A N 1
ATOM 975 C CA . ARG A 1 113 ? 3.057 -5.211 4.438 1 63.22 113 ARG A CA 1
ATOM 976 C C . ARG A 1 113 ? 3.898 -3.943 4.355 1 63.22 113 ARG A C 1
ATOM 978 O O . ARG A 1 113 ? 4.113 -3.27 5.367 1 63.22 113 ARG A O 1
ATOM 985 N N . LEU A 1 114 ? 4.602 -3.871 3.342 1 66.62 114 LEU A N 1
ATOM 986 C CA . LEU A 1 114 ? 5.816 -3.072 3.451 1 66.62 114 LEU A CA 1
ATOM 987 C C . LEU A 1 114 ? 5.547 -1.619 3.074 1 66.62 114 LEU A C 1
ATOM 989 O O . LEU A 1 114 ? 6.043 -0.701 3.73 1 66.62 114 LEU A O 1
ATOM 993 N N . TRP A 1 115 ? 4.871 -1.368 2.148 1 78.12 115 TRP A N 1
ATOM 994 C CA . TRP A 1 115 ? 4.879 0.011 1.672 1 78.12 115 TRP A CA 1
ATOM 995 C C . TRP A 1 115 ? 3.586 0.342 0.936 1 78.12 115 TRP A C 1
ATOM 997 O O . TRP A 1 115 ? 3.053 -0.492 0.199 1 78.12 115 TRP A O 1
ATOM 1007 N N . VAL A 1 116 ? 3.02 1.465 1.357 1 83.44 116 VAL A N 1
ATOM 1008 C CA . VAL A 1 116 ? 1.875 1.995 0.623 1 83.44 116 VAL A CA 1
ATOM 1009 C C . VAL A 1 116 ? 2.168 3.424 0.17 1 83.44 116 VAL A C 1
ATOM 1011 O O . VAL A 1 116 ? 2.617 4.254 0.964 1 83.44 116 VAL A O 1
ATOM 1014 N N . GLU A 1 117 ? 2.008 3.67 -1.054 1 85.5 117 GLU A N 1
ATOM 1015 C CA . GLU A 1 1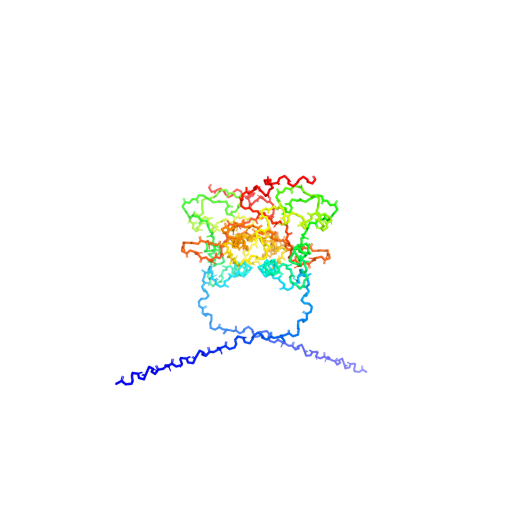17 ? 2.088 5.027 -1.587 1 85.5 117 GLU A CA 1
ATOM 1016 C C . GLU A 1 117 ? 0.723 5.516 -2.062 1 85.5 117 GLU A C 1
ATOM 1018 O O . GLU A 1 117 ? 0.056 4.836 -2.848 1 85.5 117 GLU A O 1
ATOM 1023 N N . GLU A 1 118 ? 0.321 6.695 -1.533 1 87.31 118 GLU A N 1
ATOM 1024 C CA . GLU A 1 118 ? -0.966 7.273 -1.905 1 87.31 118 GLU A CA 1
ATOM 1025 C C . GLU A 1 118 ? -0.806 8.719 -2.369 1 87.31 118 GLU A C 1
ATOM 1027 O O . GLU A 1 118 ? -0.153 9.523 -1.699 1 87.31 118 GLU A O 1
ATOM 1032 N N . ARG A 1 119 ? -1.384 9.031 -3.535 1 87.38 119 ARG A N 1
ATOM 1033 C CA . ARG A 1 119 ? -1.402 10.398 -4.031 1 87.38 119 ARG A CA 1
ATOM 1034 C C . ARG A 1 119 ? -2.738 11.07 -3.732 1 87.38 119 ARG A C 1
ATOM 1036 O O . ARG A 1 119 ? -3.797 10.469 -3.918 1 87.38 119 ARG A O 1
ATOM 1043 N N . VAL A 1 120 ? -2.658 12.32 -3.248 1 91.94 120 VAL A N 1
ATOM 1044 C CA . VAL A 1 120 ? -3.84 13.055 -2.812 1 91.94 120 VAL A CA 1
ATOM 1045 C C . VAL A 1 120 ? -3.84 14.453 -3.432 1 91.94 120 VAL A C 1
ATOM 1047 O O . VAL A 1 120 ? -2.855 15.188 -3.318 1 91.94 120 VAL A O 1
ATOM 1050 N N . TRP A 1 121 ? -4.871 14.758 -4.137 1 93.75 121 TRP A N 1
ATOM 1051 C CA . TRP A 1 121 ? -5.109 16.141 -4.535 1 93.75 121 TRP A CA 1
ATOM 1052 C C . TRP A 1 121 ? -5.754 16.938 -3.404 1 93.75 121 TRP A C 1
ATOM 1054 O O . TRP A 1 121 ? -6.668 16.438 -2.736 1 93.75 121 TRP A O 1
ATOM 1064 N N . VAL A 1 122 ? -5.238 18.125 -3.164 1 96.94 122 VAL A N 1
ATOM 1065 C CA . VAL A 1 122 ? -5.734 18.953 -2.068 1 96.94 122 VAL A CA 1
ATOM 1066 C C . VAL A 1 122 ? -6.02 20.359 -2.574 1 96.94 122 VAL A C 1
ATOM 1068 O O . VAL A 1 122 ? -5.195 20.953 -3.277 1 96.94 122 VAL A O 1
ATOM 1071 N N . ARG A 1 123 ? -7.203 20.844 -2.318 1 97.56 123 ARG A N 1
ATOM 1072 C CA . ARG A 1 123 ? -7.504 22.266 -2.449 1 97.56 123 ARG A CA 1
ATOM 1073 C C . ARG A 1 123 ? -7.332 22.984 -1.118 1 97.56 123 ARG A C 1
ATOM 1075 O O . ARG A 1 123 ? -8.016 22.672 -0.141 1 97.56 123 ARG A O 1
ATOM 1082 N N . GLY A 1 124 ? -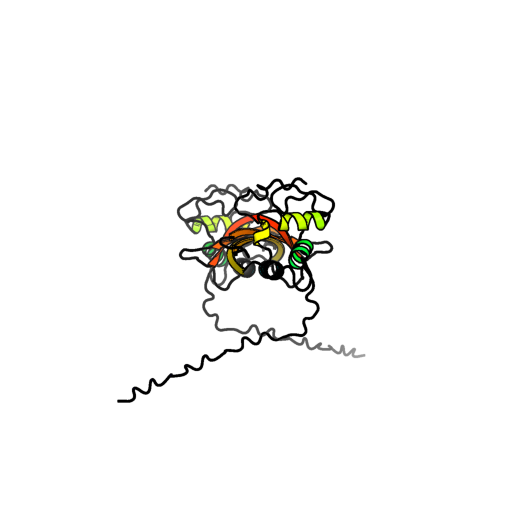6.398 23.891 -1.099 1 96.88 124 GLY A N 1
ATOM 1083 C CA . GLY A 1 124 ? -6.062 24.594 0.128 1 96.88 124 GLY A CA 1
ATOM 1084 C C . GLY A 1 124 ? -7.133 25.578 0.563 1 96.88 124 GLY A C 1
ATOM 1085 O O . GLY A 1 124 ? -8.219 25.609 -0.013 1 96.88 124 GLY A O 1
ATOM 1086 N N . ALA A 1 125 ? -6.84 26.25 1.665 1 94.75 125 ALA A N 1
ATOM 1087 C CA . ALA A 1 125 ? -7.773 27.203 2.262 1 94.75 125 ALA A CA 1
ATOM 1088 C C . ALA A 1 125 ? -7.781 28.516 1.488 1 94.75 125 ALA A C 1
ATOM 1090 O O . ALA A 1 125 ? -8.773 29.25 1.511 1 94.75 125 ALA A O 1
ATOM 1091 N N . ARG A 1 126 ? -6.688 28.812 0.807 1 94 126 ARG A N 1
ATOM 1092 C CA . ARG A 1 126 ? -6.578 30.047 0.035 1 94 126 ARG A CA 1
ATOM 1093 C C . ARG A 1 126 ? -7.094 29.859 -1.388 1 94 126 ARG A C 1
ATOM 1095 O O . ARG A 1 126 ? -7.102 28.734 -1.9 1 94 126 ARG A O 1
ATOM 1102 N N . PRO A 1 127 ? -7.547 30.969 -2.021 1 92.44 127 PRO A N 1
ATOM 1103 C CA . PRO A 1 127 ? -8.055 30.859 -3.393 1 92.44 127 PRO A CA 1
ATOM 1104 C C . PRO A 1 127 ? -7.031 30.266 -4.355 1 92.44 127 PRO A C 1
ATOM 1106 O O . PRO A 1 127 ? -5.844 30.594 -4.281 1 92.44 127 PRO A O 1
ATOM 1109 N N . GLU A 1 128 ? -7.383 29.375 -5.168 1 91.94 128 GLU A N 1
ATOM 1110 C CA . GLU A 1 128 ? -6.648 28.781 -6.273 1 91.94 128 GLU A CA 1
ATOM 1111 C C . GLU A 1 128 ? -5.445 27.984 -5.766 1 91.94 128 GLU A C 1
ATOM 1113 O O . GLU A 1 128 ? -4.508 27.719 -6.523 1 91.94 128 GLU A O 1
ATOM 1118 N N . GLU A 1 129 ? -5.465 27.812 -4.426 1 93.5 129 GLU A N 1
ATOM 1119 C CA . GLU A 1 129 ? -4.387 27.016 -3.861 1 93.5 129 GLU A CA 1
ATOM 1120 C C . GLU A 1 129 ? -4.699 25.531 -3.959 1 93.5 129 GLU A C 1
ATOM 1122 O O . GLU A 1 129 ? -5.68 25.047 -3.379 1 93.5 129 GLU A O 1
ATOM 1127 N N . GLU A 1 130 ? -3.965 24.797 -4.754 1 94.38 130 GLU A N 1
ATOM 1128 C CA . GLU A 1 130 ? -4.121 23.359 -4.895 1 94.38 130 GLU A CA 1
ATOM 1129 C C . GLU A 1 130 ? -2.768 22.672 -5.074 1 94.38 130 GLU A C 1
ATOM 1131 O O . GLU A 1 130 ? -1.813 23.281 -5.551 1 94.38 130 GLU A O 1
ATOM 1136 N N . GLU A 1 131 ? -2.65 21.469 -4.645 1 94.62 131 GLU A N 1
ATOM 1137 C CA . GLU A 1 131 ? -1.419 20.688 -4.762 1 94.62 131 GLU A CA 1
ATOM 1138 C C . GLU A 1 131 ? -1.701 19.188 -4.695 1 94.62 131 GLU A C 1
ATOM 1140 O O . GLU A 1 131 ? -2.738 18.781 -4.176 1 94.62 131 GLU A O 1
ATOM 1145 N N . ILE A 1 132 ? -0.837 18.438 -5.336 1 92.38 132 ILE A N 1
ATOM 1146 C CA . ILE A 1 132 ? -0.864 16.984 -5.211 1 92.38 132 ILE A CA 1
ATOM 1147 C C . ILE A 1 132 ? 0.267 16.531 -4.293 1 92.38 132 ILE A C 1
ATOM 1149 O O . ILE A 1 132 ? 1.418 16.938 -4.461 1 92.38 132 ILE A O 1
ATOM 1153 N N . PHE A 1 133 ? -0.119 15.727 -3.309 1 94.5 133 PHE A N 1
ATOM 1154 C CA . PHE A 1 133 ? 0.853 15.195 -2.359 1 94.5 133 PHE A CA 1
ATOM 1155 C C . PHE A 1 133 ? 0.922 13.68 -2.445 1 94.5 133 PHE A C 1
ATOM 1157 O O . PHE A 1 133 ? -0.052 13.031 -2.834 1 94.5 133 PHE A O 1
ATOM 1164 N N . GLN A 1 134 ? 2.107 13.164 -2.104 1 91.62 134 GLN A N 1
ATOM 1165 C CA . GLN A 1 134 ? 2.309 11.719 -2.016 1 91.62 134 GLN A CA 1
ATOM 1166 C C . GLN A 1 134 ? 2.646 11.297 -0.59 1 91.62 134 GLN A C 1
ATOM 1168 O O . GLN A 1 134 ? 3.654 11.734 -0.03 1 91.62 134 GLN A O 1
ATOM 1173 N N . PHE A 1 135 ? 1.787 10.5 -0.001 1 94.62 135 PHE A N 1
ATOM 1174 C CA . PHE A 1 135 ? 2.076 9.836 1.263 1 94.62 135 PHE A CA 1
ATOM 1175 C C . PHE A 1 135 ? 2.758 8.492 1.021 1 94.62 135 PHE A C 1
ATOM 1177 O O . PHE A 1 135 ? 2.285 7.684 0.219 1 94.62 135 PHE A O 1
ATOM 1184 N N . THR A 1 136 ? 3.855 8.25 1.666 1 91.5 136 THR A N 1
ATOM 1185 C CA . THR A 1 136 ? 4.477 6.93 1.706 1 91.5 136 THR A CA 1
ATOM 1186 C C . THR A 1 136 ? 4.391 6.332 3.107 1 91.5 136 THR A C 1
ATOM 1188 O O . THR A 1 136 ? 5 6.844 4.047 1 91.5 136 THR A O 1
ATOM 1191 N N . MET A 1 137 ? 3.594 5.254 3.209 1 92.88 137 MET A N 1
ATOM 1192 C CA . MET A 1 137 ? 3.377 4.594 4.492 1 92.88 137 MET A CA 1
ATOM 1193 C C . MET A 1 137 ? 4.156 3.283 4.566 1 92.88 137 MET A C 1
ATOM 1195 O O . MET A 1 137 ? 4.324 2.598 3.557 1 92.88 137 MET A O 1
ATOM 1199 N N . VAL A 1 138 ? 4.648 3.025 5.77 1 87.94 138 VAL A N 1
ATOM 1200 C CA . VAL A 1 138 ? 5.32 1.752 6.016 1 87.94 138 VAL A CA 1
ATOM 1201 C C . VAL A 1 138 ? 4.773 1.114 7.289 1 87.94 138 VAL A C 1
ATOM 1203 O O . VAL A 1 138 ? 4.57 1.799 8.297 1 87.94 138 VAL A O 1
ATOM 1206 N N . GLN A 1 139 ? 4.48 -0.08 7.223 1 85.81 139 GLN A N 1
ATOM 1207 C CA . GLN A 1 139 ? 4.148 -0.804 8.445 1 85.81 139 GLN A CA 1
ATOM 1208 C C . GLN A 1 139 ? 5.406 -1.31 9.148 1 85.81 139 GLN A C 1
ATOM 1210 O O . GLN A 1 139 ? 6.211 -2.027 8.547 1 85.81 139 GLN A O 1
ATOM 1215 N N . ARG A 1 140 ? 5.562 -0.932 10.43 1 84.81 140 ARG A N 1
ATOM 1216 C CA . ARG A 1 140 ? 6.762 -1.317 11.164 1 84.81 140 ARG A CA 1
ATOM 1217 C C . ARG A 1 140 ? 6.672 -2.764 11.633 1 84.81 140 ARG A C 1
ATOM 1219 O O . ARG A 1 140 ? 5.609 -3.215 12.07 1 84.81 140 ARG A O 1
ATOM 1226 N N . VAL A 1 141 ? 7.836 -3.439 11.477 1 75.69 141 VAL A N 1
ATOM 1227 C CA . VAL A 1 141 ? 7.957 -4.809 11.961 1 75.69 141 VAL A CA 1
ATOM 1228 C C . VAL A 1 141 ? 8.945 -4.863 13.125 1 75.69 141 VAL A C 1
ATOM 1230 O O . VAL A 1 141 ? 10.094 -4.43 12.992 1 75.69 141 VAL A O 1
ATOM 1233 N N . GLY A 1 142 ? 8.438 -5.277 14.141 1 76.12 142 GLY A N 1
ATOM 1234 C CA . GLY A 1 142 ? 9.289 -5.363 15.32 1 76.12 142 GLY A CA 1
ATOM 1235 C C . GLY A 1 142 ? 9.398 -4.055 16.078 1 76.12 142 GLY A C 1
ATOM 1236 O O . GLY A 1 142 ? 8.891 -3.025 15.625 1 76.12 142 GLY A O 1
ATOM 1237 N N . GLY A 1 143 ? 10.016 -4.141 17.281 1 82.31 143 GLY A N 1
ATOM 1238 C CA . GLY A 1 143 ? 10.227 -2.949 18.094 1 82.31 143 GLY A CA 1
ATOM 1239 C C . GLY A 1 143 ? 8.945 -2.424 18.719 1 82.31 143 GLY A C 1
ATOM 1240 O O . GLY A 1 143 ? 7.938 -3.129 18.781 1 82.31 143 GLY A O 1
ATOM 1241 N N . SER A 1 144 ? 8.922 -1.106 19.172 1 86.44 144 SER A N 1
ATOM 1242 C CA . SER A 1 144 ? 7.809 -0.5 19.906 1 86.44 144 SER A CA 1
ATOM 1243 C C . SER A 1 144 ? 6.656 -0.156 18.969 1 86.44 144 SER A C 1
ATOM 1245 O O . SER A 1 144 ? 5.52 0.014 19.422 1 86.44 144 SER A O 1
ATOM 1247 N N . TRP A 1 145 ? 6.973 -0.077 17.719 1 87.62 145 TRP A N 1
ATOM 1248 C CA . TRP A 1 145 ? 5.949 0.317 16.766 1 87.62 145 TRP A CA 1
ATOM 1249 C C . TRP A 1 145 ? 5.512 -0.872 15.914 1 87.62 145 TRP A C 1
ATOM 1251 O O . TRP A 1 145 ? 5.02 -0.697 14.797 1 87.62 145 TRP A O 1
ATOM 1261 N N . ASP A 1 146 ? 5.746 -2.01 16.438 1 83.88 146 ASP A N 1
ATOM 1262 C CA . ASP A 1 146 ? 5.414 -3.229 15.703 1 83.88 146 ASP A CA 1
ATOM 1263 C C . ASP A 1 146 ? 3.945 -3.234 15.281 1 83.88 146 ASP A C 1
ATOM 1265 O O . ASP A 1 146 ? 3.055 -3.061 16.125 1 83.88 146 ASP A O 1
ATOM 1269 N N . GLY A 1 147 ? 3.725 -3.322 13.945 1 81.62 147 GLY A N 1
ATOM 1270 C CA . GLY A 1 147 ? 2.373 -3.457 13.43 1 81.62 147 GLY A CA 1
ATOM 1271 C C . GLY A 1 147 ? 1.737 -2.127 13.07 1 81.62 147 GLY A C 1
ATOM 1272 O O . GLY A 1 147 ? 0.703 -2.088 12.398 1 81.62 147 GLY A O 1
ATOM 1273 N N . TYR A 1 148 ? 2.316 -1.036 13.484 1 89.25 148 TYR A N 1
ATOM 1274 C CA . TYR A 1 148 ? 1.772 0.289 13.211 1 89.25 148 TYR A CA 1
ATOM 1275 C C . TYR A 1 148 ? 2.164 0.763 11.812 1 89.25 148 TYR A C 1
ATOM 1277 O O . TYR A 1 148 ? 3.26 0.462 11.336 1 89.25 148 TYR A O 1
ATOM 1285 N N . TRP A 1 149 ? 1.244 1.424 11.195 1 90.44 149 TRP A N 1
ATOM 1286 C CA . TRP A 1 149 ? 1.552 2.162 9.977 1 90.44 149 TRP A CA 1
ATOM 1287 C C . TRP A 1 149 ? 2.053 3.566 10.305 1 90.44 149 TRP A C 1
ATOM 1289 O O . TRP A 1 149 ? 1.388 4.32 11.016 1 90.44 149 TRP A O 1
ATOM 1299 N N . LEU A 1 150 ? 3.256 3.828 9.734 1 94.75 150 LEU A N 1
ATOM 1300 C CA . LEU A 1 150 ? 3.881 5.133 9.914 1 94.75 150 LEU A CA 1
ATOM 1301 C C . LEU A 1 150 ? 4.141 5.809 8.578 1 94.75 150 LEU A C 1
ATOM 1303 O O . LEU A 1 150 ? 4.227 5.137 7.543 1 94.75 150 LEU A O 1
ATOM 1307 N N . THR A 1 151 ? 4.191 7.129 8.594 1 96.75 151 THR A N 1
ATOM 1308 C CA . THR A 1 151 ? 4.516 7.887 7.391 1 96.75 151 THR A CA 1
ATOM 1309 C C . THR A 1 151 ? 6.027 7.977 7.203 1 96.75 151 THR A C 1
ATOM 1311 O O . THR A 1 151 ? 6.723 8.609 8 1 96.75 151 THR A O 1
ATOM 1314 N N . GLU A 1 152 ? 6.48 7.379 6.191 1 93.62 152 GLU A N 1
ATOM 1315 C CA . GLU A 1 152 ? 7.902 7.43 5.852 1 93.62 152 GLU A CA 1
ATOM 1316 C C . GLU A 1 152 ? 8.258 8.75 5.168 1 93.62 152 GLU A C 1
ATOM 1318 O O . GLU A 1 152 ? 9.328 9.305 5.414 1 93.62 152 GLU A O 1
ATOM 1323 N N . SER A 1 153 ? 7.363 9.172 4.316 1 94.19 153 SER A N 1
ATOM 1324 C CA . SER A 1 153 ? 7.613 10.438 3.645 1 94.19 153 SER A CA 1
ATOM 1325 C C . SER A 1 153 ? 6.316 11.086 3.182 1 94.19 153 SER A C 1
ATOM 1327 O O . SER A 1 153 ? 5.312 10.406 2.971 1 94.19 153 SER A O 1
ATOM 1329 N N . LEU A 1 154 ? 6.293 12.352 3.146 1 96.5 154 LEU A N 1
ATOM 1330 C CA . LEU A 1 154 ? 5.305 13.234 2.535 1 96.5 154 LEU A CA 1
ATOM 1331 C C . LEU A 1 154 ? 5.969 14.195 1.554 1 96.5 154 LEU A C 1
ATOM 1333 O O . LEU A 1 154 ? 6.762 15.055 1.955 1 96.5 154 LEU A O 1
ATOM 1337 N N . THR A 1 155 ? 5.676 14.016 0.25 1 93.88 155 THR A N 1
ATOM 1338 C CA . THR A 1 155 ? 6.305 14.844 -0.772 1 93.88 155 THR A CA 1
ATOM 1339 C C . THR A 1 155 ? 5.258 15.422 -1.72 1 93.88 155 THR A C 1
ATOM 1341 O O . THR A 1 155 ? 4.117 14.953 -1.753 1 93.88 155 THR A O 1
ATOM 1344 N N . ASN A 1 156 ? 5.551 16.5 -2.332 1 90.31 156 ASN A N 1
ATOM 1345 C CA . ASN A 1 156 ? 4.688 17.047 -3.369 1 90.31 156 ASN A CA 1
ATOM 1346 C C . ASN A 1 156 ? 5.195 16.703 -4.766 1 90.31 156 ASN A C 1
ATOM 1348 O O . ASN A 1 156 ? 6.32 16.234 -4.922 1 90.31 156 ASN A O 1
ATOM 1352 N N . ASN A 1 157 ? 4.348 16.672 -5.773 1 74.19 157 ASN A N 1
ATOM 1353 C CA . ASN A 1 157 ? 4.633 16.281 -7.148 1 74.19 157 ASN A CA 1
ATOM 1354 C C . ASN A 1 157 ? 5.746 17.141 -7.754 1 74.19 157 ASN A C 1
ATOM 1356 O O . ASN A 1 157 ? 6.426 16.703 -8.688 1 74.19 157 ASN A O 1
ATOM 1360 N N . ASP A 1 158 ? 5.844 18.297 -7.395 1 62.06 158 ASP A N 1
ATOM 1361 C CA . ASP A 1 158 ? 6.84 19.156 -8.016 1 62.06 158 ASP A CA 1
ATOM 1362 C C . ASP A 1 158 ? 8.242 18.828 -7.516 1 62.06 158 ASP A C 1
ATOM 1364 O O . ASP A 1 158 ? 9.234 19.266 -8.102 1 62.06 158 ASP A O 1
ATOM 1368 N N . GLY A 1 159 ? 8.43 17.719 -6.902 1 54.25 159 GLY A N 1
ATOM 1369 C CA . GLY A 1 159 ? 9.75 17.438 -6.363 1 54.25 159 GLY A CA 1
ATOM 1370 C C . GLY A 1 159 ? 10.352 18.641 -5.637 1 54.25 159 GLY A C 1
ATOM 1371 O O . GLY A 1 159 ? 11.43 18.531 -5.055 1 54.25 159 GLY A O 1
ATOM 1372 N N . ASP A 1 160 ? 9.938 19.828 -6.043 1 48.75 160 ASP A N 1
ATOM 1373 C CA . ASP A 1 160 ? 10.484 21.078 -5.531 1 48.75 160 ASP A CA 1
ATOM 1374 C C . ASP A 1 160 ? 9.961 21.375 -4.121 1 48.75 160 ASP A C 1
ATOM 1376 O O . ASP A 1 160 ? 9.211 22.328 -3.914 1 48.75 160 ASP A O 1
ATOM 1380 N N . ALA A 1 161 ? 9.906 20.422 -3.328 1 48.53 161 ALA A N 1
ATOM 1381 C CA . ALA A 1 161 ? 9.367 20.672 -1.994 1 48.53 161 ALA A CA 1
ATOM 1382 C C . ALA A 1 161 ? 9.711 22.078 -1.518 1 48.53 161 ALA A C 1
ATOM 1384 O O . ALA A 1 161 ? 8.93 22.703 -0.797 1 48.53 161 ALA A O 1
ATOM 1385 N N . PHE A 1 162 ? 11.031 22.438 -1.687 1 44.34 162 PHE A N 1
ATOM 1386 C CA . PHE A 1 162 ? 11.57 23.609 -1.008 1 44.34 162 PHE A CA 1
ATOM 1387 C C . PHE A 1 162 ? 11.891 24.703 -2.01 1 44.34 162 PHE A C 1
ATOM 1389 O O . PHE A 1 162 ? 12.977 24.719 -2.6 1 44.34 162 PHE A O 1
ATOM 1396 N N . SER A 1 163 ? 11.18 24.828 -2.939 1 36.59 163 SER A N 1
ATOM 1397 C CA . SER A 1 163 ? 11.617 26.016 -3.646 1 36.59 163 SER A CA 1
ATOM 1398 C C . SER A 1 163 ? 11.773 27.203 -2.691 1 36.59 163 SER A C 1
ATOM 1400 O O . SER A 1 163 ? 12.445 28.172 -3.016 1 36.59 163 SER A O 1
ATOM 1402 N N . GLY A 1 164 ? 10.891 27.453 -1.791 1 35.19 164 GLY A N 1
ATOM 1403 C CA . GLY A 1 164 ? 11.133 28.609 -0.94 1 35.19 164 GLY A CA 1
ATOM 1404 C C . GLY A 1 164 ? 12.164 28.344 0.147 1 35.19 164 GLY A C 1
ATOM 1405 O O . GLY A 1 164 ? 12.305 27.203 0.606 1 35.19 164 GLY A O 1
ATOM 1406 N N . GLY A 1 165 ? 13.383 28.984 0.06 1 34.22 165 GLY A N 1
ATOM 1407 C CA . GLY A 1 165 ? 14.539 29.125 0.936 1 34.22 165 GLY A CA 1
ATOM 1408 C C . GLY A 1 165 ? 14.203 28.906 2.4 1 34.22 165 GLY A C 1
ATOM 1409 O O . GLY A 1 165 ? 13.836 29.844 3.105 1 34.22 165 GLY A O 1
ATOM 1410 N N . VAL A 1 166 ? 13.547 27.891 2.715 1 37.72 166 VAL A N 1
ATOM 1411 C CA . VAL A 1 166 ? 13.555 27.828 4.172 1 37.72 166 VAL A CA 1
ATOM 1412 C C . VAL A 1 166 ? 14.984 27.625 4.676 1 37.72 166 VAL A C 1
ATOM 1414 O O . VAL A 1 166 ? 15.633 26.625 4.332 1 37.72 166 VAL A O 1
ATOM 1417 N N . ALA A 1 167 ? 15.688 28.594 4.746 1 36.97 167 ALA A N 1
ATOM 1418 C CA . ALA A 1 167 ? 17.016 28.672 5.352 1 36.97 167 ALA A CA 1
ATOM 1419 C C . ALA A 1 167 ? 17.062 27.906 6.668 1 36.97 167 ALA A C 1
ATOM 1421 O O . ALA A 1 167 ? 16.359 28.234 7.621 1 36.97 167 ALA A O 1
ATOM 1422 N N . TYR A 1 168 ? 16.953 26.625 6.742 1 32.5 168 TYR A N 1
ATOM 1423 C CA . TYR A 1 168 ? 17.281 26.109 8.062 1 32.5 168 TYR A CA 1
ATOM 1424 C C . TYR A 1 168 ? 18.766 25.797 8.172 1 32.5 168 TYR A C 1
ATOM 1426 O O . TYR A 1 168 ? 19.406 25.422 7.18 1 32.5 168 TYR A O 1
ATOM 1434 N N . MET B 1 1 ? -57.812 43.469 -6.352 1 30.25 1 MET B N 1
ATOM 1435 C CA . MET B 1 1 ? -57.625 42.062 -6.609 1 30.25 1 MET B CA 1
ATOM 1436 C C . MET B 1 1 ? -56.344 41.531 -5.934 1 30.25 1 MET B C 1
ATOM 1438 O O . MET B 1 1 ? -55.25 42.062 -6.176 1 30.25 1 MET B O 1
ATOM 1442 N N . GLN B 1 2 ? -56.5 40.969 -4.68 1 31.11 2 GLN B N 1
ATOM 1443 C CA . GLN B 1 2 ? -55.625 40.625 -3.566 1 31.11 2 GLN B CA 1
ATOM 1444 C C . GLN B 1 2 ? -54.781 39.375 -3.863 1 31.11 2 GLN B C 1
ATOM 1446 O O . GLN B 1 2 ? -55.344 38.281 -4.043 1 31.11 2 GLN B O 1
ATOM 1451 N N . PHE B 1 3 ? -53.75 39.438 -4.699 1 33.94 3 PHE B N 1
ATOM 1452 C CA . PHE B 1 3 ? -52.906 38.344 -5.148 1 33.94 3 PHE B CA 1
ATOM 1453 C C . PHE B 1 3 ? -52.281 37.625 -3.965 1 33.94 3 PHE B C 1
ATOM 1455 O O . PHE B 1 3 ? -51.562 38.25 -3.166 1 33.94 3 PHE B O 1
ATOM 1462 N N . THR B 1 4 ? -53 36.688 -3.324 1 33.31 4 THR B N 1
ATOM 1463 C CA . THR B 1 4 ? -52.594 35.906 -2.17 1 33.31 4 THR B CA 1
ATOM 1464 C C . THR B 1 4 ? -51.438 34.938 -2.545 1 33.31 4 THR B C 1
ATOM 1466 O O . THR B 1 4 ? -51.594 34.125 -3.441 1 33.31 4 THR B O 1
ATOM 1469 N N . LEU B 1 5 ? -50.219 35.5 -2.617 1 31.72 5 LEU B N 1
ATOM 1470 C CA . LEU B 1 5 ? -49.031 34.719 -2.893 1 31.72 5 LEU B CA 1
ATOM 1471 C C . LEU B 1 5 ? -48.844 33.594 -1.872 1 31.72 5 LEU B C 1
ATOM 1473 O O . LEU B 1 5 ? -48.75 33.844 -0.67 1 31.72 5 LEU B O 1
ATOM 1477 N N . SER B 1 6 ? -49.531 32.5 -2.053 1 28.67 6 SER B N 1
ATOM 1478 C CA . SER B 1 6 ? -49.469 31.328 -1.168 1 28.67 6 SER B CA 1
ATOM 1479 C C . SER B 1 6 ? -48.031 30.797 -1.105 1 28.67 6 SER B C 1
ATOM 1481 O O . SER B 1 6 ? -47.406 30.531 -2.141 1 28.67 6 SER B O 1
ATOM 1483 N N . PHE B 1 7 ? -47.25 31.172 -0.048 1 27.39 7 PHE B N 1
ATOM 1484 C CA . PHE B 1 7 ? -45.875 30.812 0.329 1 27.39 7 PHE B CA 1
ATOM 1485 C C . PHE B 1 7 ? -45.781 29.312 0.618 1 27.39 7 PHE B C 1
ATOM 1487 O O . PHE B 1 7 ? -46.469 28.797 1.507 1 27.39 7 PHE B O 1
ATOM 1494 N N . TYR B 1 8 ? -45.844 28.484 -0.43 1 25.61 8 TYR B N 1
ATOM 1495 C CA . TYR B 1 8 ? -45.719 27.047 -0.187 1 25.61 8 TYR B CA 1
ATOM 1496 C C . TYR B 1 8 ? -44.406 26.734 0.562 1 25.61 8 TYR B C 1
ATOM 1498 O O . TYR B 1 8 ? -43.344 27.156 0.15 1 25.61 8 TYR B O 1
ATOM 1506 N N . CYS B 1 9 ? -44.469 26.609 1.906 1 25.77 9 CYS B N 1
ATOM 1507 C CA . CYS B 1 9 ? -43.438 26.234 2.859 1 25.77 9 CYS B CA 1
ATOM 1508 C C . CYS B 1 9 ? -42.875 24.859 2.545 1 25.77 9 CYS B C 1
ATOM 1510 O O . CYS B 1 9 ? -43.625 23.875 2.529 1 25.77 9 CYS B O 1
ATOM 1512 N N . PHE B 1 10 ? -42.062 24.766 1.559 1 29.42 10 PHE B N 1
ATOM 1513 C CA . PHE B 1 10 ? -41.5 23.438 1.354 1 29.42 10 PHE B CA 1
ATOM 1514 C C . PHE B 1 10 ? -40.812 22.938 2.631 1 29.42 10 PHE B C 1
ATOM 1516 O O . PHE B 1 10 ? -40.031 23.656 3.254 1 29.42 10 PHE B O 1
ATOM 1523 N N . PRO B 1 11 ? -41.406 22.016 3.387 1 27.03 11 PRO B N 1
ATOM 1524 C CA . PRO B 1 11 ? -40.812 21.469 4.594 1 27.03 11 PRO B CA 1
ATOM 1525 C C . PRO B 1 11 ? -39.438 20.828 4.324 1 27.03 11 PRO B C 1
ATOM 1527 O O . PRO B 1 11 ? -39.281 20.078 3.365 1 27.03 11 PRO B O 1
ATOM 1530 N N . VAL B 1 12 ? -38.375 21.609 4.406 1 26.02 12 VAL B N 1
ATOM 1531 C CA . VAL B 1 12 ? -37 21.141 4.328 1 26.02 12 VAL B CA 1
ATOM 1532 C C . VAL B 1 12 ? -36.781 20.047 5.371 1 26.02 12 VAL B C 1
ATOM 1534 O O . VAL B 1 12 ? -36.906 20.281 6.57 1 26.02 12 VAL B O 1
ATOM 1537 N N . SER B 1 13 ? -37.219 18.844 5.121 1 26.69 13 SER B N 1
ATOM 1538 C CA . SER B 1 13 ? -36.938 17.703 5.984 1 26.69 13 SER B CA 1
ATOM 1539 C C . SER B 1 13 ? -35.438 17.625 6.316 1 26.69 13 SER B C 1
ATOM 1541 O O . SER B 1 13 ? -34.594 17.625 5.414 1 26.69 13 SER B O 1
ATOM 1543 N N . PHE B 1 14 ? -35.031 18.297 7.402 1 24.11 14 PHE B N 1
ATOM 1544 C CA . PHE B 1 14 ? -33.75 18.234 8.109 1 24.11 14 PHE B CA 1
ATOM 1545 C C . PHE B 1 14 ? -33.375 16.797 8.43 1 24.11 14 PHE B C 1
ATOM 1547 O O . PHE B 1 14 ? -34.031 16.156 9.266 1 24.11 14 PHE B O 1
ATOM 1554 N N . SER B 1 15 ? -33.188 15.969 7.453 1 29.17 15 SER B N 1
ATOM 1555 C CA . SER B 1 15 ? -32.688 14.68 7.93 1 29.17 15 SER B CA 1
ATOM 1556 C C . SER B 1 15 ? -31.5 14.859 8.883 1 29.17 15 SER B C 1
ATOM 1558 O O . SER B 1 15 ? -30.516 15.523 8.547 1 29.17 15 SER B O 1
ATOM 1560 N N . PRO B 1 16 ? -31.703 14.906 10.219 1 27.5 16 PRO B N 1
ATOM 1561 C CA . PRO B 1 16 ? -30.672 15.07 11.242 1 27.5 16 PRO B CA 1
ATOM 1562 C C . PRO B 1 16 ? -29.484 14.117 11.055 1 27.5 16 PRO B C 1
ATOM 1564 O O . PRO B 1 16 ? -29.688 12.914 10.906 1 27.5 16 PRO B O 1
ATOM 1567 N N . PHE B 1 17 ? -28.625 14.438 10.227 1 29.58 17 PHE B N 1
ATOM 1568 C CA . PHE B 1 17 ? -27.344 13.758 10.344 1 29.58 17 PHE B CA 1
ATOM 1569 C C . PHE B 1 17 ? -26.938 13.633 11.805 1 29.58 17 PHE B C 1
ATOM 1571 O O . PHE B 1 17 ? -26.625 14.633 12.453 1 29.58 17 PHE B O 1
ATOM 1578 N N . TYR B 1 18 ? -27.609 12.844 12.625 1 26.84 18 TYR B N 1
ATOM 1579 C CA . TYR B 1 18 ? -27.172 12.461 13.969 1 26.84 18 TYR B CA 1
ATOM 1580 C C . TYR B 1 18 ? -25.656 12.312 14.023 1 26.84 18 TYR B C 1
ATOM 1582 O O . TYR B 1 18 ? -25.094 11.391 13.43 1 26.84 18 TYR B O 1
ATOM 1590 N N . PHE B 1 19 ? -24.969 13.391 13.945 1 27.97 19 PHE B N 1
ATOM 1591 C CA . PHE B 1 19 ? -23.625 13.422 14.508 1 27.97 19 PHE B CA 1
ATOM 1592 C C . PHE B 1 19 ? -23.594 12.781 15.891 1 27.97 19 PHE B C 1
ATOM 1594 O O . PHE B 1 19 ? -24.078 13.375 16.859 1 27.97 19 PHE B O 1
ATOM 1601 N N . ARG B 1 20 ? -23.938 11.516 16.031 1 29.92 20 ARG B N 1
ATOM 1602 C CA . ARG B 1 20 ? -23.703 10.906 17.344 1 29.92 20 ARG B CA 1
ATOM 1603 C C . ARG B 1 20 ? -22.469 11.5 18 1 29.92 20 ARG B C 1
ATOM 1605 O O . ARG B 1 20 ? -21.391 11.531 17.391 1 29.92 20 ARG B O 1
ATOM 1612 N N . LEU B 1 21 ? -22.562 12.391 18.953 1 31.12 21 LEU B N 1
ATOM 1613 C CA . LEU B 1 21 ? -21.703 12.789 20.047 1 31.12 21 LEU B CA 1
ATOM 1614 C C . LEU B 1 21 ? -20.984 11.578 20.641 1 31.12 21 LEU B C 1
ATOM 1616 O O . LEU B 1 21 ? -21.5 10.93 21.562 1 31.12 21 LEU B O 1
ATOM 1620 N N . GLU B 1 22 ? -20.781 10.469 20 1 35.34 22 GLU B N 1
ATOM 1621 C CA . GLU B 1 22 ? -20 9.5 20.781 1 35.34 22 GLU B CA 1
ATOM 1622 C C . GLU B 1 22 ? -18.984 10.203 21.672 1 35.34 22 GLU B C 1
ATOM 1624 O O . GLU B 1 22 ? -18.422 11.234 21.297 1 35.34 22 GLU B O 1
ATOM 1629 N N . THR B 1 23 ? -19.141 10.195 23.047 1 36.16 23 THR B N 1
ATOM 1630 C CA . THR B 1 23 ? -18.125 10.531 24.047 1 36.16 23 THR B CA 1
ATOM 1631 C C . THR B 1 23 ? -16.734 10.453 23.453 1 36.16 23 THR B C 1
ATOM 1633 O O . THR B 1 23 ? -16.359 9.445 22.844 1 36.16 23 THR B O 1
ATOM 1636 N N . ARG B 1 24 ? -16.281 11.508 22.953 1 36.22 24 ARG B N 1
ATOM 1637 C CA . ARG B 1 24 ? -14.992 11.742 22.328 1 36.22 24 ARG B CA 1
ATOM 1638 C C . ARG B 1 24 ? -13.891 10.969 23.047 1 36.22 24 ARG B C 1
ATOM 1640 O O . ARG B 1 24 ? -13.398 11.406 24.094 1 36.22 24 ARG B O 1
ATOM 1647 N N . LYS B 1 25 ? -14.102 9.719 23.484 1 40.41 25 LYS B N 1
ATOM 1648 C CA . LYS B 1 25 ? -12.867 9.062 23.922 1 40.41 25 LYS B CA 1
ATOM 1649 C C . LYS B 1 25 ? -11.656 9.648 23.203 1 40.41 25 LYS B C 1
ATOM 1651 O O . LYS B 1 25 ? -11.727 9.969 22.016 1 40.41 25 LYS B O 1
ATOM 1656 N N . LYS B 1 26 ? -10.75 10.336 23.922 1 42.72 26 LYS B N 1
ATOM 1657 C CA . LYS B 1 26 ? -9.469 10.883 23.5 1 42.72 26 LYS B CA 1
ATOM 1658 C C . LYS B 1 26 ? -8.906 10.117 22.312 1 42.72 26 LYS B C 1
ATOM 1660 O O . LYS B 1 26 ? -8.641 8.914 22.406 1 42.72 26 LYS B O 1
ATOM 1665 N N . LYS B 1 27 ? -9.516 10.281 21.188 1 50.06 27 LYS B N 1
ATOM 1666 C CA . LYS B 1 27 ? -8.992 9.641 19.984 1 50.06 27 LYS B CA 1
ATOM 1667 C C . LYS B 1 27 ? -7.465 9.602 20 1 50.06 27 LYS B C 1
ATOM 1669 O O . LYS B 1 27 ? -6.816 10.633 20.188 1 50.06 27 LYS B O 1
ATOM 1674 N N . PRO B 1 28 ? -6.992 8.414 20.391 1 57.06 28 PRO B N 1
ATOM 1675 C CA . PRO B 1 28 ? -5.527 8.406 20.391 1 57.06 28 PRO B CA 1
ATOM 1676 C C . PRO B 1 28 ? -4.934 9.227 19.25 1 57.06 28 PRO B C 1
ATOM 1678 O O . PRO B 1 28 ? -5.5 9.273 18.156 1 57.06 28 PRO B O 1
ATOM 1681 N N . PHE B 1 29 ? -4.223 10.398 19.656 1 82.19 29 PHE B N 1
ATOM 1682 C CA . PHE B 1 29 ? -3.5 11.344 18.812 1 82.19 29 PHE B CA 1
ATOM 1683 C C . PHE B 1 29 ? -2.373 10.656 18.062 1 82.19 29 PHE B C 1
ATOM 1685 O O . PHE B 1 29 ? -1.28 10.469 18.594 1 82.19 29 PHE B O 1
ATOM 1692 N N . GLY B 1 30 ? -2.678 9.906 17.094 1 86.88 30 GLY B N 1
ATOM 1693 C CA . GLY B 1 30 ? -1.551 9.344 16.375 1 86.88 30 GLY B CA 1
ATOM 1694 C C . GLY B 1 30 ? -1.841 7.977 15.781 1 86.88 30 GLY B C 1
ATOM 1695 O O . GLY B 1 30 ? -2.996 7.648 15.5 1 86.88 30 GLY B O 1
ATOM 1696 N N . PRO B 1 31 ? -0.777 7.223 15.586 1 93.06 31 PRO B N 1
ATOM 1697 C CA . PRO B 1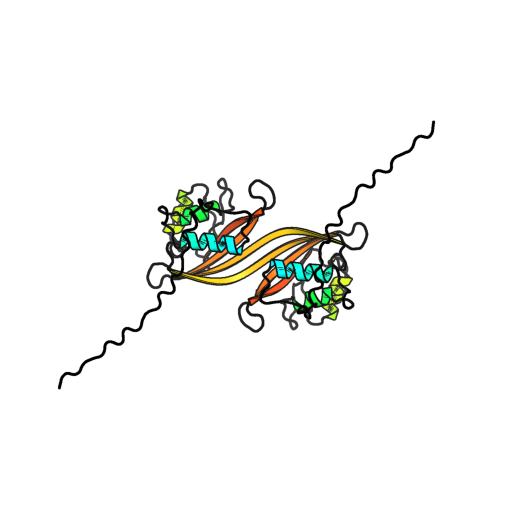 31 ? -0.913 5.891 15 1 93.06 31 PRO B CA 1
ATOM 1698 C C . PRO B 1 31 ? -1.681 4.922 15.898 1 93.06 31 PRO B C 1
ATOM 1700 O O . PRO B 1 31 ? -1.566 4.992 17.125 1 93.06 31 PRO B O 1
ATOM 1703 N N . ARG B 1 32 ? -2.477 4.086 15.242 1 91.25 32 ARG B N 1
ATOM 1704 C CA . ARG B 1 32 ? -3.232 3.043 15.93 1 91.25 32 ARG B CA 1
ATOM 1705 C C . ARG B 1 32 ? -3.008 1.685 15.273 1 91.25 32 ARG B C 1
ATOM 1707 O O . ARG B 1 32 ? -2.949 1.585 14.039 1 91.25 32 ARG B O 1
ATOM 1714 N N . LEU B 1 33 ? -3.014 0.703 16.125 1 86.12 33 LEU B N 1
ATOM 1715 C CA . LEU B 1 33 ? -2.719 -0.643 15.641 1 86.12 33 LEU B CA 1
ATOM 1716 C C . LEU B 1 33 ? -3.811 -1.135 14.695 1 86.12 33 LEU B C 1
ATOM 1718 O O . LEU B 1 33 ? -3.535 -1.898 13.766 1 86.12 33 LEU B O 1
ATOM 1722 N N . ASN B 1 34 ? -4.988 -0.674 14.891 1 85.25 34 ASN B N 1
ATOM 1723 C CA . ASN B 1 34 ? -6.094 -1.204 14.102 1 85.25 34 ASN B CA 1
ATOM 1724 C C . ASN B 1 34 ? -6.289 -0.417 12.805 1 85.25 34 ASN B C 1
ATOM 1726 O O . ASN B 1 34 ? -7.219 -0.686 12.047 1 85.25 34 ASN B O 1
ATOM 1730 N N . TYR B 1 35 ? -5.465 0.521 12.578 1 86.06 35 TYR B N 1
ATOM 1731 C CA . TYR B 1 35 ? -5.5 1.23 11.297 1 86.06 35 TYR B CA 1
ATOM 1732 C C . TYR B 1 35 ? -4.773 0.446 10.219 1 86.06 35 TYR B C 1
ATOM 1734 O O . TYR B 1 35 ? -3.672 -0.065 10.445 1 86.06 35 TYR B O 1
ATOM 1742 N N . ASN B 1 36 ? -5.414 0.315 9.078 1 78.56 36 ASN B N 1
ATOM 1743 C CA . ASN B 1 36 ? -4.633 0.001 7.883 1 78.56 36 ASN B CA 1
ATOM 1744 C C . ASN B 1 36 ? -3.996 1.252 7.285 1 78.56 36 ASN B C 1
ATOM 1746 O O . ASN B 1 36 ? -4.168 2.354 7.812 1 78.56 36 ASN B O 1
ATOM 1750 N N . ALA B 1 37 ? -3.24 1.105 6.246 1 86.5 37 ALA B N 1
ATOM 1751 C CA . ALA B 1 37 ? -2.51 2.225 5.66 1 86.5 37 ALA B CA 1
ATOM 1752 C C . ALA B 1 37 ? -3.461 3.334 5.223 1 86.5 37 ALA B C 1
ATOM 1754 O O . ALA B 1 37 ? -3.199 4.516 5.457 1 86.5 37 ALA B O 1
ATOM 1755 N N . GLU B 1 38 ? -4.543 2.99 4.617 1 83.19 38 GLU B N 1
ATOM 1756 C CA . GLU B 1 38 ? -5.516 3.957 4.113 1 83.19 38 GLU B CA 1
ATOM 1757 C C . GLU B 1 38 ? -6.148 4.75 5.254 1 83.19 38 GLU B C 1
ATOM 1759 O O . GLU B 1 38 ? -6.27 5.973 5.176 1 83.19 38 GLU B O 1
ATOM 1764 N N . GLU B 1 39 ? -6.527 4.043 6.227 1 85.44 39 GLU B N 1
ATOM 1765 C CA . GLU B 1 39 ? -7.117 4.691 7.395 1 85.44 39 GLU B CA 1
ATOM 1766 C C . GLU B 1 39 ? -6.121 5.629 8.07 1 85.44 39 GLU B C 1
ATOM 1768 O O . GLU B 1 39 ? -6.496 6.703 8.547 1 85.44 39 GLU B O 1
ATOM 1773 N N . ALA B 1 40 ? -4.887 5.141 8.125 1 92.44 40 ALA B N 1
ATOM 1774 C CA . ALA B 1 40 ? -3.838 5.973 8.703 1 92.44 40 ALA B CA 1
ATOM 1775 C C . ALA B 1 40 ? -3.672 7.273 7.926 1 92.44 40 ALA B C 1
ATOM 1777 O O . ALA B 1 40 ? -3.58 8.352 8.516 1 92.44 40 ALA B O 1
ATOM 1778 N N . VAL B 1 41 ? -3.648 7.199 6.621 1 93.81 41 VAL B N 1
ATOM 1779 C CA . VAL B 1 41 ? -3.533 8.391 5.781 1 93.81 41 VAL B CA 1
ATOM 1780 C C . VAL B 1 41 ? -4.754 9.281 5.98 1 93.81 41 VAL B C 1
ATOM 1782 O O . VAL B 1 41 ? -4.621 10.492 6.16 1 93.81 41 VAL B O 1
ATOM 1785 N N . GLU B 1 42 ? -5.934 8.688 5.988 1 92.31 42 GLU B N 1
ATOM 1786 C CA . GLU B 1 42 ? -7.172 9.445 6.152 1 92.31 42 GLU B CA 1
ATOM 1787 C C . GLU B 1 42 ? -7.188 10.195 7.48 1 92.31 42 GLU B C 1
ATOM 1789 O O . GLU B 1 42 ? -7.617 11.344 7.547 1 92.31 42 GLU B O 1
ATOM 1794 N N . TYR B 1 43 ? -6.773 9.516 8.453 1 95.62 43 TYR B N 1
ATOM 1795 C CA . TYR B 1 43 ? -6.719 10.148 9.773 1 95.62 43 TYR B CA 1
ATOM 1796 C C . TYR B 1 43 ? -5.816 11.375 9.75 1 95.62 43 TYR B C 1
ATOM 1798 O O . TYR B 1 43 ? -6.184 12.43 10.281 1 95.62 43 TYR B O 1
ATOM 1806 N N . GLN B 1 44 ? -4.656 11.219 9.172 1 97.88 44 GLN B N 1
ATOM 1807 C CA . GLN B 1 44 ? -3.707 12.32 9.078 1 97.88 44 GLN B CA 1
ATOM 1808 C C . GLN B 1 44 ? -4.289 13.477 8.273 1 97.88 44 GLN B C 1
ATOM 1810 O O . GLN B 1 44 ? -4.188 14.633 8.68 1 97.88 44 GLN B O 1
ATOM 1815 N N . LEU B 1 45 ? -4.938 13.188 7.203 1 97.44 45 LEU B N 1
ATOM 1816 C CA . LEU B 1 45 ? -5.547 14.211 6.355 1 97.44 45 LEU B CA 1
ATOM 1817 C C . LEU B 1 45 ? -6.68 14.922 7.086 1 97.44 45 LEU B C 1
ATOM 1819 O O . LEU B 1 45 ? -6.844 16.141 6.949 1 97.44 45 LEU B O 1
ATOM 1823 N N . GLU B 1 46 ? -7.465 14.164 7.809 1 97.19 46 GLU B N 1
ATOM 1824 C CA . GLU B 1 46 ? -8.547 14.773 8.586 1 97.19 46 GLU B CA 1
ATOM 1825 C C . GLU B 1 46 ? -7.996 15.734 9.633 1 97.19 46 GLU B C 1
ATOM 1827 O O . GLU B 1 46 ? -8.523 16.828 9.812 1 97.19 46 GLU B O 1
ATOM 1832 N N . ALA B 1 47 ? -6.996 15.281 10.289 1 97.69 47 ALA B N 1
ATOM 1833 C CA . ALA B 1 47 ? -6.371 16.141 11.297 1 97.69 47 ALA B CA 1
ATOM 1834 C C . ALA B 1 47 ? -5.844 17.422 10.672 1 97.69 47 ALA B C 1
ATOM 1836 O O . ALA B 1 47 ? -5.977 18.5 11.25 1 97.69 47 ALA B O 1
ATOM 1837 N N . LEU B 1 48 ? -5.211 17.312 9.516 1 98.31 48 LEU B N 1
ATOM 1838 C CA . LEU B 1 48 ? -4.68 18.484 8.812 1 98.31 48 LEU B CA 1
ATOM 1839 C C . LEU B 1 48 ? -5.809 19.406 8.359 1 98.31 48 LEU B C 1
ATOM 1841 O O . LEU B 1 48 ? -5.656 20.625 8.375 1 98.31 48 LEU B O 1
ATOM 1845 N N . LYS B 1 49 ? -6.91 18.859 7.934 1 98.19 49 LYS B N 1
ATOM 1846 C CA . LYS B 1 49 ? -8.078 19.641 7.551 1 98.19 49 LYS B CA 1
ATOM 1847 C C . LYS B 1 49 ? -8.539 20.531 8.695 1 98.19 49 LYS B C 1
ATOM 1849 O O . LYS B 1 49 ? -8.961 21.672 8.477 1 98.19 49 LYS B O 1
ATOM 1854 N N . TYR B 1 50 ? -8.531 20.031 9.859 1 97.62 50 TYR B N 1
ATOM 1855 C CA . TYR B 1 50 ? -8.875 20.766 11.07 1 97.62 50 TYR B CA 1
ATOM 1856 C C . TYR B 1 50 ? -7.641 21.031 11.914 1 97.62 50 TYR B C 1
ATOM 1858 O O . TYR B 1 50 ? -7.637 20.781 13.125 1 97.62 50 TYR B O 1
ATOM 1866 N N . ASN B 1 51 ? -6.652 21.547 11.289 1 97.88 51 ASN B N 1
ATOM 1867 C CA . ASN B 1 51 ? -5.285 21.656 11.797 1 97.88 51 ASN B CA 1
ATOM 1868 C C . ASN B 1 51 ? -5.246 22.312 13.172 1 97.88 51 ASN B C 1
ATOM 1870 O O . ASN B 1 51 ? -4.352 22.031 13.977 1 97.88 51 ASN B O 1
ATOM 1874 N N . ASP B 1 52 ? -6.16 23.25 13.445 1 97.31 52 ASP B N 1
ATOM 1875 C CA . ASP B 1 52 ? -6.059 24.047 14.664 1 97.31 52 ASP B CA 1
ATOM 1876 C C . ASP B 1 52 ? -7.117 23.641 15.68 1 97.31 52 ASP B C 1
ATOM 1878 O O . ASP B 1 52 ? -7.395 24.375 16.625 1 97.31 52 ASP B O 1
ATOM 1882 N N . LYS B 1 53 ? -7.75 22.578 15.414 1 94.81 53 LYS B N 1
ATOM 1883 C CA . LYS B 1 53 ? -8.719 22.016 16.344 1 94.81 53 LYS B CA 1
ATOM 1884 C C . LYS B 1 53 ? -8.273 20.625 16.828 1 94.81 53 LYS B C 1
ATOM 1886 O O . LYS B 1 53 ? -7.895 19.781 16.016 1 94.81 53 LYS B O 1
ATOM 1891 N N . PRO B 1 54 ? -8.297 20.328 18.047 1 94.25 54 PRO B N 1
ATOM 1892 C CA . PRO B 1 54 ? -8.812 21.125 19.156 1 94.25 54 PRO B CA 1
ATOM 1893 C C . PRO B 1 54 ? -7.82 22.188 19.641 1 94.25 54 PRO B C 1
ATOM 1895 O O . PRO B 1 54 ? -8.141 22.984 20.516 1 94.25 54 PRO B O 1
ATOM 1898 N N . ARG B 1 55 ? -6.582 22.156 19.25 1 94.31 55 ARG B N 1
ATOM 1899 C CA . ARG B 1 55 ? -5.547 23.125 19.594 1 94.31 55 ARG B CA 1
ATOM 1900 C C . ARG B 1 55 ? -4.75 23.531 18.359 1 94.31 55 ARG B C 1
ATOM 1902 O O . ARG B 1 55 ? -4.797 22.844 17.328 1 94.31 55 ARG B O 1
ATOM 1909 N N . PRO B 1 56 ? -4.117 24.719 18.516 1 96.56 56 PRO B N 1
ATOM 1910 C CA . PRO B 1 56 ? -3.32 25.172 17.359 1 96.56 56 PRO B CA 1
ATOM 1911 C C . PRO B 1 56 ? -2.307 24.125 16.906 1 96.56 56 PRO B C 1
ATOM 1913 O O . PRO B 1 56 ? -1.637 23.5 17.734 1 96.56 56 PRO B O 1
ATOM 1916 N N . ASP B 1 57 ? -2.195 23.875 15.641 1 97.69 57 ASP B N 1
ATOM 1917 C CA . ASP B 1 57 ? -1.233 23 14.969 1 97.69 57 ASP B CA 1
ATOM 1918 C C . ASP B 1 57 ? -1.431 21.547 15.383 1 97.69 57 ASP B C 1
ATOM 1920 O O . ASP B 1 57 ? -0.472 20.766 15.43 1 97.69 57 ASP B O 1
ATOM 1924 N N . TYR B 1 58 ? -2.664 21.281 15.75 1 97.12 58 TYR B N 1
ATOM 1925 C CA . TYR B 1 58 ? -2.992 19.906 16.109 1 97.12 58 TYR B CA 1
ATOM 1926 C C . TYR B 1 58 ? -2.709 18.953 14.953 1 97.12 58 TYR B C 1
ATOM 1928 O O . TYR B 1 58 ? -2.146 17.875 15.148 1 97.12 58 TYR B O 1
ATOM 1936 N N . GLY B 1 59 ? -3.096 19.266 13.695 1 98.12 59 GLY B N 1
ATOM 1937 C CA . GLY B 1 59 ? -2.846 18.438 12.531 1 98.12 59 GLY B CA 1
ATOM 1938 C C . GLY B 1 59 ? -1.372 18.172 12.297 1 98.12 59 GLY B C 1
ATOM 1939 O O . GLY B 1 59 ? -0.986 17.031 12 1 98.12 59 GLY B O 1
ATOM 1940 N N . VAL B 1 60 ? -0.586 19.172 12.445 1 98.25 60 VAL B N 1
ATOM 1941 C CA . VAL B 1 60 ? 0.856 19.016 12.281 1 98.25 60 VAL B CA 1
ATOM 1942 C C . VAL B 1 60 ? 1.408 18.078 13.344 1 98.25 60 VAL B C 1
ATOM 1944 O O . VAL B 1 60 ? 2.279 17.25 13.062 1 98.25 60 VAL B O 1
ATOM 1947 N N . GLU B 1 61 ? 0.909 18.25 14.562 1 97.69 61 GLU B N 1
ATOM 1948 C CA . GLU B 1 61 ? 1.314 17.344 15.633 1 97.69 61 GLU B CA 1
ATOM 1949 C C . GLU B 1 61 ? 0.985 15.898 15.281 1 97.69 61 GLU B C 1
ATOM 1951 O O . GLU B 1 61 ? 1.79 15 15.523 1 97.69 61 GLU B O 1
ATOM 1956 N N . VAL B 1 62 ? -0.17 15.703 14.766 1 97.75 62 VAL B N 1
ATOM 1957 C CA . VAL B 1 62 ? -0.573 14.359 14.352 1 97.75 62 VAL B CA 1
ATOM 1958 C C . VAL B 1 62 ? 0.398 13.836 13.297 1 97.75 62 VAL B C 1
ATOM 1960 O O . VAL B 1 62 ? 0.856 12.695 13.383 1 97.75 62 VAL B O 1
ATOM 1963 N N . MET B 1 63 ? 0.773 14.648 12.281 1 98.38 63 MET B N 1
ATOM 1964 C CA . MET B 1 63 ? 1.752 14.242 11.273 1 98.38 63 MET B CA 1
ATOM 1965 C C . MET B 1 63 ? 3.061 13.82 11.93 1 98.38 63 MET B C 1
ATOM 1967 O O . MET B 1 63 ? 3.654 12.812 11.539 1 98.38 63 MET B O 1
ATOM 1971 N N . TYR B 1 64 ? 3.416 14.547 12.898 1 98 64 TYR B N 1
ATOM 1972 C CA . TYR B 1 64 ? 4.672 14.266 13.586 1 98 64 TYR B CA 1
ATOM 1973 C C . TYR B 1 64 ? 4.605 12.93 14.32 1 98 64 TYR B C 1
ATOM 1975 O O . TYR B 1 64 ? 5.582 12.18 14.344 1 98 64 TYR B O 1
ATOM 1983 N N . ARG B 1 65 ? 3.541 12.656 14.875 1 96.94 65 ARG B N 1
ATOM 1984 C CA . ARG B 1 65 ? 3.363 11.414 15.625 1 96.94 65 ARG B CA 1
ATOM 1985 C C . ARG B 1 65 ? 3.359 10.203 14.688 1 96.94 65 ARG B C 1
ATOM 1987 O O . ARG B 1 65 ? 3.801 9.117 15.062 1 96.94 65 ARG B O 1
ATOM 1994 N N . PHE B 1 66 ? 2.904 10.383 13.516 1 97.44 66 PHE B N 1
ATOM 1995 C CA . PHE B 1 66 ? 2.879 9.312 12.523 1 97.44 66 PHE B CA 1
ATOM 1996 C C . PHE B 1 66 ? 4.234 9.18 11.844 1 97.44 66 PHE B C 1
ATOM 1998 O O . PHE B 1 66 ? 4.477 8.211 11.125 1 97.44 66 PHE B O 1
ATOM 2005 N N . ALA B 1 67 ? 5.074 10.156 12 1 97.38 67 ALA B N 1
ATOM 2006 C CA . ALA B 1 67 ? 6.324 10.172 11.242 1 97.38 67 ALA B CA 1
ATOM 2007 C C . ALA B 1 67 ? 7.227 9.008 11.656 1 97.38 67 ALA B C 1
ATOM 2009 O O . ALA B 1 67 ? 7.473 8.805 12.852 1 97.38 67 ALA B O 1
ATOM 2010 N N . GLY B 1 68 ? 7.797 8.305 10.742 1 94.56 68 GLY B N 1
ATOM 2011 C CA . GLY B 1 68 ? 8.594 7.117 11.008 1 94.56 68 GLY B CA 1
ATOM 2012 C C . GLY B 1 68 ? 10.086 7.391 11.039 1 94.56 68 GLY B C 1
ATOM 2013 O O . GLY B 1 68 ? 10.891 6.461 11.086 1 94.56 68 GLY B O 1
ATOM 2014 N N . PHE B 1 69 ? 10.453 8.633 10.992 1 94.81 69 PHE B N 1
ATOM 2015 C CA . PHE B 1 69 ? 11.883 8.914 10.961 1 94.81 69 PHE B CA 1
ATOM 2016 C C . PHE B 1 69 ? 12.477 8.844 12.367 1 94.81 69 PHE B C 1
ATOM 2018 O O . PHE B 1 69 ? 11.75 8.914 13.359 1 94.81 69 PHE B O 1
ATOM 2025 N N . ASP B 1 70 ? 13.797 8.656 12.43 1 93.56 70 ASP B N 1
ATOM 2026 C CA . ASP B 1 70 ? 14.562 8.75 13.664 1 93.56 70 ASP B CA 1
ATOM 2027 C C . ASP B 1 70 ? 14.82 10.203 14.047 1 93.56 70 ASP B C 1
ATOM 2029 O O . ASP B 1 70 ? 15.492 10.93 13.305 1 93.56 70 ASP B O 1
ATOM 2033 N N . PRO B 1 71 ? 14.352 10.641 15.164 1 93.94 71 PRO B N 1
ATOM 2034 C CA . PRO B 1 71 ? 14.5 12.055 15.531 1 93.94 71 PRO B CA 1
ATOM 2035 C C . PRO B 1 71 ? 15.953 12.461 15.742 1 93.94 71 PRO B C 1
ATOM 2037 O O . PRO B 1 71 ? 16.25 13.656 15.82 1 93.94 71 PRO B O 1
ATOM 2040 N N . PHE B 1 72 ? 16.875 11.555 15.75 1 93.94 72 PHE B N 1
ATOM 2041 C CA . PHE B 1 72 ? 18.266 11.859 16.031 1 93.94 72 PHE B CA 1
ATOM 2042 C C . PHE B 1 72 ? 19.078 11.859 14.742 1 93.94 72 PHE B C 1
ATOM 2044 O O . PHE B 1 72 ? 20.297 12.117 14.766 1 93.94 72 PHE B O 1
ATOM 2051 N N . GLU B 1 73 ? 18.438 11.57 13.648 1 95.06 73 GLU B N 1
ATOM 2052 C CA . GLU B 1 73 ? 19.109 11.555 12.344 1 95.06 73 GLU B CA 1
ATOM 2053 C C . GLU B 1 73 ? 18.406 12.477 11.352 1 95.06 73 GLU B C 1
ATOM 2055 O O . GLU B 1 73 ? 17.219 12.766 11.5 1 95.06 73 GLU B O 1
ATOM 2060 N N . ARG B 1 74 ? 19.172 12.945 10.414 1 95.38 74 ARG B N 1
ATOM 2061 C CA . ARG B 1 74 ? 18.547 13.664 9.305 1 95.38 74 ARG B CA 1
ATOM 2062 C C . ARG B 1 74 ? 17.625 12.75 8.516 1 95.38 74 ARG B C 1
ATOM 2064 O O . ARG B 1 74 ? 17.812 11.531 8.492 1 95.38 74 ARG B O 1
ATOM 2071 N N . SER B 1 75 ? 16.562 13.336 7.941 1 94.69 75 SER B N 1
ATOM 2072 C CA . SER B 1 75 ? 15.539 12.539 7.273 1 94.69 75 SER B CA 1
ATOM 2073 C C . SER B 1 75 ? 15.156 13.148 5.926 1 94.69 75 SER B C 1
ATOM 2075 O O . SER B 1 75 ? 15.188 14.375 5.758 1 94.69 75 SER B O 1
ATOM 2077 N N . THR B 1 76 ? 14.727 12.305 5.016 1 93.12 76 THR B N 1
ATOM 2078 C CA . THR B 1 76 ? 14.227 12.727 3.713 1 93.12 76 THR B CA 1
ATOM 2079 C C . THR B 1 76 ? 12.695 12.734 3.695 1 93.12 76 THR B C 1
ATOM 2081 O O . THR B 1 76 ? 12.086 12.609 2.635 1 93.12 76 THR B O 1
ATOM 2084 N N . TYR B 1 77 ? 12.062 12.875 4.867 1 95.69 77 TYR B N 1
ATOM 2085 C CA . TYR B 1 77 ? 10.617 12.844 5.051 1 95.69 77 TYR B CA 1
ATOM 2086 C C . TYR B 1 77 ? 9.922 13.766 4.055 1 95.69 77 TYR B C 1
ATOM 2088 O O . TYR B 1 77 ? 8.883 13.406 3.486 1 95.69 77 TYR B O 1
ATOM 2096 N N . PHE B 1 78 ? 10.523 14.922 3.768 1 94.69 78 PHE B N 1
ATOM 2097 C CA . PHE B 1 78 ? 9.953 15.914 2.863 1 94.69 78 PHE B CA 1
ATOM 2098 C C . PHE B 1 78 ? 10.711 15.945 1.541 1 94.69 78 PHE B C 1
ATOM 2100 O O . PHE B 1 78 ? 10.711 16.953 0.845 1 94.69 78 PHE B O 1
ATOM 2107 N N . GLY B 1 79 ? 11.43 14.922 1.162 1 88.81 79 GLY B N 1
ATOM 2108 C CA . GLY B 1 79 ? 12.047 14.789 -0.148 1 88.81 79 GLY B CA 1
ATOM 2109 C C . GLY B 1 79 ? 13.492 15.227 -0.172 1 88.81 79 GLY B C 1
ATOM 2110 O O . GLY B 1 79 ? 14.203 15.008 -1.157 1 88.81 79 GLY B O 1
ATOM 2111 N N . ARG B 1 80 ? 13.883 15.922 0.84 1 88.25 80 ARG B N 1
ATOM 2112 C CA . ARG B 1 80 ? 15.281 16.297 1.006 1 88.25 80 ARG B CA 1
ATOM 2113 C C . ARG B 1 80 ? 15.711 16.156 2.461 1 88.25 80 ARG B C 1
ATOM 2115 O O . ARG B 1 80 ? 14.875 16.016 3.354 1 88.25 80 ARG B O 1
ATOM 2122 N N . GLN B 1 81 ? 17.016 16.219 2.67 1 92 81 GLN B N 1
ATOM 2123 C CA . GLN B 1 81 ? 17.547 15.953 4.004 1 92 81 GLN B CA 1
ATOM 2124 C C . GLN B 1 81 ? 17.266 17.125 4.945 1 92 81 GLN B C 1
ATOM 2126 O O . GLN B 1 81 ? 17.656 18.266 4.664 1 92 81 GLN B O 1
ATOM 2131 N N . PHE B 1 82 ? 16.609 16.875 6.043 1 93.88 82 PHE B N 1
ATOM 2132 C CA . PHE B 1 82 ? 16.344 17.844 7.094 1 93.88 82 PHE B CA 1
ATOM 2133 C C . PHE B 1 82 ? 16.578 17.234 8.469 1 93.88 82 PHE B C 1
ATOM 2135 O O . PHE B 1 82 ? 16.438 16.016 8.656 1 93.88 82 PHE B O 1
ATOM 2142 N N . ASP B 1 83 ? 16.984 18.078 9.336 1 94.75 83 ASP B N 1
ATOM 2143 C CA . ASP B 1 83 ? 16.922 17.719 10.75 1 94.75 83 ASP B CA 1
ATOM 2144 C C . ASP B 1 83 ? 15.516 17.969 11.312 1 94.75 83 ASP B C 1
ATOM 2146 O O . ASP B 1 83 ? 15.133 19.125 11.539 1 94.75 83 ASP B O 1
ATOM 2150 N N . LEU B 1 84 ? 14.805 16.859 11.562 1 96.31 84 LEU B N 1
ATOM 2151 C CA . LEU B 1 84 ? 13.398 16.984 11.922 1 96.31 84 LEU B CA 1
ATOM 2152 C C . LEU B 1 84 ? 13.148 16.484 13.336 1 96.31 84 LEU B C 1
ATOM 2154 O O . LEU B 1 84 ? 12.008 16.203 13.711 1 96.31 84 LEU B O 1
ATOM 2158 N N . GLY B 1 85 ? 14.18 16.281 14.078 1 95.38 85 GLY B N 1
ATOM 2159 C CA . GLY B 1 85 ? 14.047 15.758 15.43 1 95.38 85 GLY B CA 1
ATOM 2160 C C . GLY B 1 85 ? 13.25 16.672 16.344 1 95.38 85 GLY B C 1
ATOM 2161 O O . GLY B 1 85 ? 12.539 16.219 17.234 1 95.38 85 GLY B O 1
ATOM 2162 N N . GLN B 1 86 ? 13.406 18 16.141 1 95.25 86 GLN B N 1
ATOM 2163 C CA . GLN B 1 86 ? 12.641 18.984 16.891 1 95.25 86 GLN B CA 1
ATOM 2164 C C . GLN B 1 86 ? 11.32 19.297 16.188 1 95.25 86 GLN B C 1
ATOM 2166 O O . GLN B 1 86 ? 11.312 19.672 15.016 1 95.25 86 GLN B O 1
ATOM 2171 N N . PHE B 1 87 ? 10.258 19.219 16.922 1 96.69 87 PHE B N 1
ATOM 2172 C CA . PHE B 1 87 ? 8.93 19.453 16.375 1 96.69 87 PHE B CA 1
ATOM 2173 C C . PHE B 1 87 ? 8.859 20.812 15.688 1 96.69 87 PHE B C 1
ATOM 2175 O O . PHE B 1 87 ? 8.227 20.953 14.641 1 96.69 87 PHE B O 1
ATOM 2182 N N . GLU B 1 88 ? 9.492 21.766 16.234 1 96.69 88 GLU B N 1
ATOM 2183 C CA . GLU B 1 88 ? 9.422 23.125 15.711 1 96.69 88 GLU B CA 1
ATOM 2184 C C . GLU B 1 88 ? 9.938 23.188 14.273 1 96.69 88 GLU B C 1
ATOM 2186 O O . GLU B 1 88 ? 9.422 23.938 13.461 1 96.69 88 GLU B O 1
ATOM 2191 N N . ARG B 1 89 ? 10.977 22.547 14.008 1 96.19 89 ARG B N 1
ATOM 2192 C CA . ARG B 1 89 ? 11.5 22.516 12.648 1 96.19 89 ARG B CA 1
ATOM 2193 C C . ARG B 1 89 ? 10.531 21.828 11.703 1 96.19 89 ARG B C 1
ATOM 2195 O O . ARG B 1 89 ? 10.336 22.266 10.57 1 96.19 89 ARG B O 1
ATOM 2202 N N . PHE B 1 90 ? 9.961 20.766 12.195 1 97.25 90 PHE B N 1
ATOM 2203 C CA . 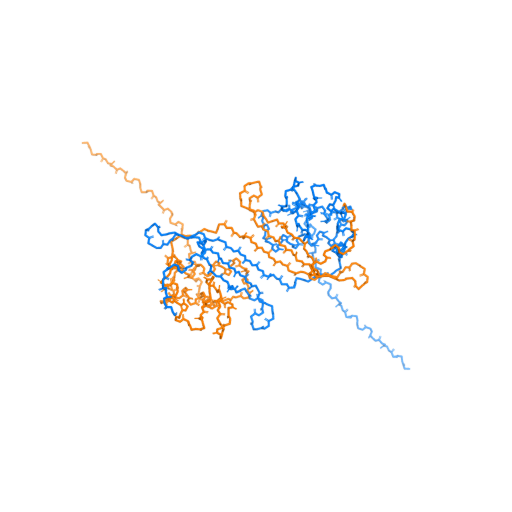PHE B 1 90 ? 8.922 20.047 11.469 1 97.25 90 PHE B CA 1
ATOM 2204 C C . PHE B 1 90 ? 7.734 20.953 11.18 1 97.25 90 PHE B C 1
ATOM 2206 O O . PHE B 1 90 ? 7.301 21.062 10.031 1 97.25 90 PHE B O 1
ATOM 2213 N N . ARG B 1 91 ? 7.258 21.578 12.141 1 97.62 91 ARG B N 1
ATOM 2214 C CA . ARG B 1 91 ? 6.129 22.5 12.078 1 97.62 91 ARG B CA 1
ATOM 2215 C C . ARG B 1 91 ? 6.398 23.625 11.086 1 97.62 91 ARG B C 1
ATOM 2217 O O . ARG B 1 91 ? 5.527 23.969 10.289 1 97.62 91 ARG B O 1
ATOM 2224 N N . ARG B 1 92 ? 7.559 24.172 11.117 1 96.62 92 ARG B N 1
ATOM 2225 C CA . ARG B 1 92 ? 7.922 25.281 10.25 1 96.62 92 ARG B CA 1
ATOM 2226 C C . ARG B 1 92 ? 7.828 24.891 8.781 1 96.62 92 ARG B C 1
ATOM 2228 O O . ARG B 1 92 ? 7.441 25.703 7.938 1 96.62 92 ARG B O 1
ATOM 2235 N N . ILE B 1 93 ? 8.211 23.688 8.469 1 95.06 93 ILE B N 1
ATOM 2236 C CA . ILE B 1 93 ? 8.156 23.25 7.082 1 95.06 93 ILE B CA 1
ATOM 2237 C C . ILE B 1 93 ? 6.703 23.25 6.598 1 95.06 93 ILE B C 1
ATOM 2239 O O . ILE B 1 93 ? 6.418 23.719 5.488 1 95.06 93 ILE B O 1
ATOM 2243 N N . PHE B 1 94 ? 5.824 22.828 7.406 1 96.44 94 PHE B N 1
ATOM 2244 C CA . PHE B 1 94 ? 4.418 22.844 7.023 1 96.44 94 PHE B CA 1
ATOM 2245 C C . PHE B 1 94 ? 3.936 24.25 6.754 1 96.44 94 PHE B C 1
ATOM 2247 O O . PHE B 1 94 ? 3.197 24.5 5.797 1 96.44 94 PHE B O 1
ATOM 2254 N N . HIS B 1 95 ? 4.367 25.172 7.539 1 95.88 95 HIS B N 1
ATOM 2255 C CA . HIS B 1 95 ? 3.82 26.531 7.469 1 95.88 95 HIS B CA 1
ATOM 2256 C C . HIS B 1 95 ? 4.52 27.344 6.391 1 95.88 95 HIS B C 1
ATOM 2258 O O . HIS B 1 95 ? 3.93 28.266 5.828 1 95.88 95 HIS B O 1
ATOM 2264 N N . HIS B 1 96 ? 5.719 27.031 6.016 1 88.81 96 HIS B N 1
ATOM 2265 C CA . HIS B 1 96 ? 6.5 27.969 5.215 1 88.81 96 HIS B CA 1
ATOM 2266 C C . HIS B 1 96 ? 6.867 27.359 3.863 1 88.81 96 HIS B C 1
ATOM 2268 O O . HIS B 1 96 ? 7.77 27.844 3.182 1 88.81 96 HIS B O 1
ATOM 2274 N N . SER B 1 97 ? 6.211 26.312 3.467 1 89 97 SER B N 1
ATOM 2275 C CA . SER B 1 97 ? 6.445 25.672 2.172 1 89 97 SER B CA 1
ATOM 2276 C C . SER B 1 97 ? 5.133 25.297 1.498 1 89 97 SER B C 1
ATOM 2278 O O . SER B 1 97 ? 4.074 25.828 1.833 1 89 97 SER B O 1
ATOM 2280 N N . THR B 1 98 ? 5.281 24.484 0.381 1 91.62 98 THR B N 1
ATOM 2281 C CA . THR B 1 98 ? 4.121 24.031 -0.381 1 91.62 98 THR B CA 1
ATOM 2282 C C . THR B 1 98 ? 3.193 23.188 0.492 1 91.62 98 THR B C 1
ATOM 2284 O O . THR B 1 98 ? 2 23.078 0.202 1 91.62 98 THR B O 1
ATOM 2287 N N . TYR B 1 99 ? 3.662 22.828 1.634 1 95.94 99 TYR B N 1
ATOM 2288 C CA . TYR B 1 99 ? 2.881 21.938 2.48 1 95.94 99 TYR B CA 1
ATOM 2289 C C . TYR B 1 99 ? 1.817 22.703 3.252 1 95.94 99 TYR B C 1
ATOM 2291 O O . TYR B 1 99 ? 0.896 22.109 3.814 1 95.94 99 TYR B O 1
ATOM 2299 N N . ARG B 1 100 ? 1.917 23.953 3.26 1 96.12 100 ARG B N 1
ATOM 2300 C CA . ARG B 1 100 ? 0.907 24.797 3.885 1 96.12 100 ARG B CA 1
ATOM 2301 C C . ARG B 1 100 ? -0.472 24.547 3.287 1 96.12 100 ARG B C 1
ATOM 2303 O O . ARG B 1 100 ? -1.49 24.734 3.955 1 96.12 100 ARG B O 1
ATOM 2310 N N . VAL B 1 101 ? -0.532 24.078 2.064 1 97.19 101 VAL B N 1
ATOM 2311 C CA . VAL B 1 101 ? -1.774 23.797 1.349 1 97.19 101 VAL B CA 1
ATOM 2312 C C . VAL B 1 101 ? -2.59 22.75 2.104 1 97.19 101 VAL B C 1
ATOM 2314 O O . VAL B 1 101 ? -3.822 22.75 2.039 1 97.19 101 VAL B O 1
ATOM 2317 N N . LEU B 1 102 ? -1.916 21.906 2.844 1 97.94 102 LEU B N 1
ATOM 2318 C CA . LEU B 1 102 ? -2.557 20.828 3.588 1 97.94 102 LEU B CA 1
ATOM 2319 C C . LEU B 1 102 ? -3.283 21.375 4.812 1 97.94 102 LEU B C 1
ATOM 2321 O O . LEU B 1 102 ? -4.25 20.781 5.285 1 97.94 102 LEU B O 1
ATOM 2325 N N . LEU B 1 103 ? -2.791 22.484 5.371 1 98.25 103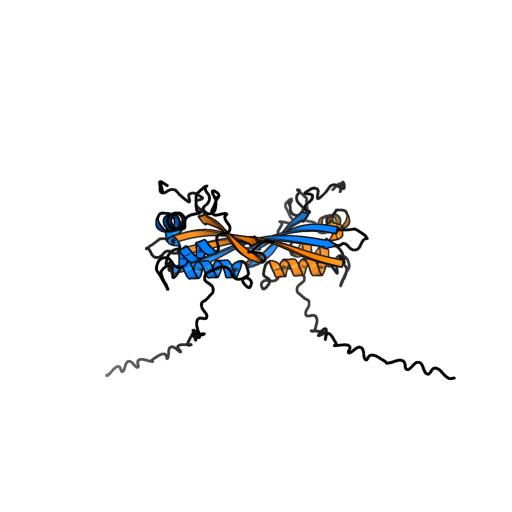 LEU B N 1
ATOM 2326 C CA . LEU B 1 103 ? -3.309 23 6.629 1 98.25 103 LEU B CA 1
ATOM 2327 C C . LEU B 1 103 ? -4.656 23.688 6.422 1 98.25 103 LEU B C 1
ATOM 2329 O O . LEU B 1 103 ? -4.742 24.688 5.695 1 98.25 103 LEU B O 1
ATOM 2333 N N . GLY B 1 104 ? -5.719 23.109 7.035 1 98.19 104 GLY B N 1
ATOM 2334 C CA . GLY B 1 104 ? -7.039 23.703 6.918 1 98.19 104 GLY B CA 1
ATOM 2335 C C . GLY B 1 104 ? -7.641 23.562 5.531 1 98.19 104 GLY B C 1
ATOM 2336 O O . GLY B 1 104 ? -8.477 24.375 5.121 1 98.19 104 GLY B O 1
ATOM 2337 N N . HIS B 1 105 ? -7.207 22.578 4.789 1 98.44 105 HIS B N 1
ATOM 2338 C CA . HIS B 1 105 ? -7.66 22.438 3.41 1 98.44 105 HIS B CA 1
ATOM 2339 C C . HIS B 1 105 ? -9.164 22.203 3.346 1 98.44 105 HIS B C 1
ATOM 2341 O O . HIS B 1 105 ? -9.758 21.703 4.301 1 98.44 105 HIS B O 1
ATOM 2347 N N . LYS B 1 106 ? -9.734 22.5 2.219 1 97.81 106 LYS B N 1
ATOM 2348 C CA . LYS B 1 106 ? -11.18 22.5 2.051 1 97.81 106 LYS B CA 1
ATOM 2349 C C . LYS B 1 106 ? -11.656 21.188 1.43 1 97.81 106 LYS B C 1
ATOM 2351 O O . LYS B 1 106 ? -12.719 20.672 1.792 1 97.81 106 LYS B O 1
ATOM 2356 N N . GLU B 1 107 ? -10.875 20.781 0.454 1 96.88 107 GLU B N 1
ATOM 2357 C CA . GLU B 1 107 ? -11.242 19.578 -0.282 1 96.88 107 GLU B CA 1
ATOM 2358 C C . GLU B 1 107 ? -10.031 18.688 -0.51 1 96.88 107 GLU B C 1
ATOM 2360 O O . GLU B 1 107 ? -8.891 19.156 -0.496 1 96.88 107 GLU B O 1
ATOM 2365 N N . ARG B 1 108 ? -10.281 17.406 -0.575 1 95.75 108 ARG B N 1
ATOM 2366 C CA . ARG B 1 108 ? -9.25 16.438 -0.959 1 95.75 108 ARG B CA 1
ATOM 2367 C C . ARG B 1 108 ? -9.844 15.273 -1.735 1 95.75 108 ARG B C 1
ATOM 2369 O O . ARG B 1 108 ? -11.023 14.953 -1.574 1 95.75 108 ARG B O 1
ATOM 2376 N N . GLU B 1 109 ? -9.016 14.852 -2.564 1 89.81 109 GLU B N 1
ATOM 2377 C CA . GLU B 1 109 ? -9.367 13.664 -3.344 1 89.81 109 GLU B CA 1
ATOM 2378 C C . GLU B 1 109 ? -8.195 12.695 -3.434 1 89.81 109 GLU B C 1
ATOM 2380 O O . GLU B 1 109 ? -7.082 13.086 -3.775 1 89.81 109 GLU B O 1
ATOM 2385 N N . ILE B 1 110 ? -8.477 11.539 -3.01 1 83.31 110 ILE B N 1
ATOM 2386 C CA . ILE B 1 110 ? -7.453 10.516 -3.225 1 83.31 110 ILE B CA 1
ATOM 2387 C C . ILE B 1 110 ? -7.355 10.195 -4.711 1 83.31 110 ILE B C 1
ATOM 2389 O O . ILE B 1 110 ? -8.32 9.727 -5.316 1 83.31 110 ILE B O 1
ATOM 2393 N N . LEU B 1 111 ? -6.262 10.555 -5.281 1 77.19 111 LEU B N 1
ATOM 2394 C CA . LEU B 1 111 ? -6.086 10.344 -6.715 1 77.19 111 LEU B CA 1
ATOM 2395 C C . LEU B 1 111 ? -5.703 8.891 -7.004 1 77.19 111 LEU B C 1
ATOM 2397 O O . LEU B 1 111 ? -6.18 8.305 -7.977 1 77.19 111 LEU B O 1
ATOM 2401 N N . SER B 1 112 ? -4.805 8.336 -6.316 1 67.19 112 SER B N 1
ATOM 2402 C CA . SER B 1 112 ? -4.363 6.965 -6.562 1 67.19 112 SER B CA 1
ATOM 2403 C C . SER B 1 112 ? -3.879 6.301 -5.277 1 67.19 112 SER B C 1
ATOM 2405 O O . SER B 1 112 ? -3.477 6.984 -4.332 1 67.19 112 SER B O 1
ATOM 2407 N N . ARG B 1 113 ? -4.434 5.316 -4.859 1 63.03 113 ARG B N 1
ATOM 2408 C CA . ARG B 1 113 ? -3.713 4.375 -4.012 1 63.03 113 ARG B CA 1
ATOM 2409 C C . ARG B 1 113 ? -2.74 3.533 -4.832 1 63.03 113 ARG B C 1
ATOM 2411 O O . ARG B 1 113 ? -3.156 2.781 -5.715 1 63.03 113 ARG B O 1
ATOM 2418 N N . LEU B 1 114 ? -1.561 3.914 -4.809 1 66.31 114 LEU B N 1
ATOM 2419 C CA . LEU B 1 114 ? -0.746 3.621 -5.98 1 66.31 114 LEU B CA 1
ATOM 2420 C C . LEU B 1 114 ? -0.018 2.289 -5.82 1 66.31 114 LEU B C 1
ATOM 2422 O O . LEU B 1 114 ? 0.073 1.508 -6.766 1 66.31 114 LEU B O 1
ATOM 2426 N N . TRP B 1 115 ? 0.469 2.01 -4.785 1 78.06 115 TRP B N 1
ATOM 2427 C CA . TRP B 1 115 ? 1.388 0.876 -4.773 1 78.06 115 TRP B CA 1
ATOM 2428 C C . TRP B 1 115 ? 1.429 0.222 -3.395 1 78.06 115 TRP B C 1
ATOM 2430 O O . TRP B 1 115 ? 1.414 0.913 -2.373 1 78.06 115 TRP B O 1
ATOM 2440 N N . VAL B 1 116 ? 1.222 -1.097 -3.42 1 83.56 116 VAL B N 1
ATOM 2441 C CA . VAL B 1 116 ? 1.404 -1.869 -2.195 1 83.56 116 VAL B CA 1
ATOM 2442 C C . VAL B 1 116 ? 2.445 -2.961 -2.424 1 83.56 116 VAL B C 1
ATOM 2444 O O . VAL B 1 116 ? 2.375 -3.699 -3.41 1 83.56 116 VAL B O 1
ATOM 2447 N N . GLU B 1 117 ? 3.412 -2.998 -1.618 1 85.56 117 GLU B N 1
ATOM 2448 C CA . GLU B 1 117 ? 4.379 -4.094 -1.618 1 85.56 117 GLU B CA 1
ATOM 2449 C C . GLU B 1 117 ? 4.227 -4.961 -0.372 1 85.56 117 GLU B C 1
ATOM 2451 O O . GLU B 1 117 ? 4.238 -4.453 0.75 1 85.56 117 GLU B O 1
ATOM 2456 N N . GLU B 1 118 ? 4.039 -6.289 -0.606 1 87.19 118 GLU B N 1
ATOM 2457 C CA . GLU B 1 118 ? 3.881 -7.23 0.499 1 87.19 118 GLU B CA 1
ATOM 2458 C C . GLU B 1 118 ? 4.863 -8.391 0.379 1 87.19 118 GLU B C 1
ATOM 2460 O O . GLU B 1 118 ? 4.992 -8.992 -0.688 1 87.19 118 GLU B O 1
ATOM 2465 N N . ARG B 1 119 ? 5.578 -8.68 1.476 1 87.38 119 ARG B N 1
ATOM 2466 C CA . ARG B 1 119 ? 6.469 -9.828 1.526 1 87.38 119 ARG B CA 1
ATOM 2467 C C . ARG B 1 119 ? 5.809 -11.008 2.24 1 87.38 119 ARG B C 1
ATOM 2469 O O . ARG B 1 119 ? 5.176 -10.828 3.283 1 87.38 119 ARG B O 1
ATOM 2476 N N . VAL B 1 120 ? 5.953 -12.195 1.643 1 92 120 VAL B N 1
ATOM 2477 C CA . VAL B 1 120 ? 5.285 -13.391 2.143 1 92 120 VAL B CA 1
ATOM 2478 C C . VAL B 1 120 ? 6.289 -14.539 2.25 1 92 120 VAL B C 1
ATOM 2480 O O . VAL B 1 120 ? 6.992 -14.852 1.284 1 92 120 VAL B O 1
ATOM 2483 N N . TRP B 1 121 ? 6.422 -15.086 3.41 1 93.88 121 TRP B N 1
ATOM 2484 C CA . TRP B 1 121 ? 7.129 -16.344 3.568 1 93.88 121 TRP B CA 1
ATOM 2485 C C . TRP B 1 121 ? 6.223 -17.531 3.223 1 93.88 121 TRP B C 1
ATOM 2487 O O . TRP B 1 121 ? 5.055 -17.547 3.615 1 93.88 121 TRP B O 1
ATOM 2497 N N . VAL B 1 122 ? 6.746 -18.453 2.449 1 96.94 122 VAL B N 1
ATOM 2498 C CA . VAL B 1 122 ? 5.957 -19.594 2.004 1 96.94 122 VAL B CA 1
ATOM 2499 C C . VAL B 1 122 ? 6.734 -20.875 2.254 1 96.94 122 VAL B C 1
ATOM 2501 O O . VAL B 1 122 ? 7.922 -20.969 1.931 1 96.94 122 VAL B O 1
ATOM 2504 N N . ARG B 1 123 ? 6.117 -21.812 2.918 1 97.62 123 ARG B N 1
ATOM 2505 C CA . ARG B 1 123 ? 6.602 -23.188 2.957 1 97.62 123 ARG B CA 1
ATOM 2506 C C . ARG B 1 123 ? 5.938 -24.031 1.874 1 97.62 123 ARG B C 1
ATOM 2508 O O . ARG B 1 123 ? 4.719 -24.188 1.868 1 97.62 123 ARG B O 1
ATOM 2515 N N . GLY B 1 124 ? 6.746 -24.5 0.971 1 96.94 124 GLY B N 1
ATOM 2516 C CA . GLY B 1 124 ? 6.242 -25.25 -0.17 1 96.94 124 GLY B CA 1
ATOM 2517 C C . GLY B 1 124 ? 5.73 -26.625 0.198 1 96.94 124 GLY B C 1
ATOM 2518 O O . GLY B 1 124 ? 5.621 -26.953 1.38 1 96.94 124 GLY B O 1
ATOM 2519 N N . ALA B 1 125 ? 5.281 -27.344 -0.828 1 94.75 125 ALA B N 1
ATOM 2520 C CA . ALA B 1 125 ? 4.703 -28.672 -0.655 1 94.75 125 ALA B CA 1
ATOM 2521 C C . ALA B 1 125 ? 5.793 -29.719 -0.433 1 94.75 125 ALA B C 1
ATOM 2523 O O . ALA B 1 125 ? 5.547 -30.766 0.177 1 94.75 125 ALA B O 1
ATOM 2524 N N . ARG B 1 126 ? 6.988 -29.438 -0.933 1 93.94 126 ARG B N 1
ATOM 2525 C CA . ARG B 1 126 ? 8.109 -30.375 -0.782 1 93.94 126 ARG B CA 1
ATOM 2526 C C . ARG B 1 126 ? 8.859 -30.109 0.518 1 93.94 126 ARG B C 1
ATOM 2528 O O . ARG B 1 126 ? 8.828 -29 1.051 1 93.94 126 ARG B O 1
ATOM 2535 N N . PRO B 1 127 ? 9.539 -31.172 1.033 1 92.38 127 PRO B N 1
ATOM 2536 C CA . PRO B 1 127 ? 10.289 -31 2.279 1 92.38 127 PRO B CA 1
ATOM 2537 C C . PRO B 1 127 ? 11.328 -29.891 2.193 1 92.38 127 PRO B C 1
ATOM 2539 O O . PRO B 1 127 ? 12.008 -29.75 1.17 1 92.38 127 PRO B O 1
ATOM 2542 N N . GLU B 1 128 ? 11.43 -29.047 3.141 1 91.94 128 GLU B N 1
ATOM 2543 C CA . GLU B 1 128 ? 12.43 -28.016 3.365 1 91.94 128 GLU B CA 1
ATOM 2544 C C . GLU B 1 128 ? 12.352 -26.938 2.289 1 91.94 128 GLU B C 1
ATOM 2546 O O . GLU B 1 128 ? 13.297 -26.156 2.105 1 91.94 128 GLU B O 1
ATOM 2551 N N . GLU B 1 129 ? 11.266 -27.062 1.52 1 93.56 129 GLU B N 1
ATOM 2552 C CA . GLU B 1 129 ? 11.086 -26.031 0.5 1 93.56 129 GLU B CA 1
ATOM 2553 C C . GLU B 1 129 ? 10.43 -24.781 1.086 1 93.56 129 GLU B C 1
ATOM 2555 O O . GLU B 1 129 ? 9.297 -24.828 1.57 1 93.56 129 GLU B O 1
ATOM 2560 N N . GLU B 1 130 ? 11.141 -23.703 1.146 1 94.44 130 GLU B N 1
ATOM 2561 C CA . GLU B 1 130 ? 10.625 -22.422 1.628 1 94.44 130 GLU B CA 1
ATOM 2562 C C . GLU B 1 130 ? 11.203 -21.266 0.832 1 94.44 130 GLU B C 1
ATOM 2564 O O . GLU B 1 130 ? 12.289 -21.359 0.266 1 94.44 130 GLU B O 1
ATOM 2569 N N . GLU B 1 131 ? 10.484 -20.203 0.712 1 94.62 131 GLU B N 1
ATOM 2570 C CA . GLU B 1 131 ? 10.914 -19.016 -0.016 1 94.62 131 GLU B CA 1
ATOM 2571 C C . GLU B 1 131 ? 10.148 -17.781 0.448 1 94.62 131 GLU B C 1
ATOM 2573 O O . GLU B 1 131 ? 9.055 -17.891 1.005 1 94.62 131 GLU B O 1
ATOM 2578 N N . ILE B 1 132 ? 10.805 -16.641 0.323 1 92.56 132 ILE B N 1
ATOM 2579 C CA . ILE B 1 132 ? 10.148 -15.367 0.547 1 92.56 132 ILE B CA 1
ATOM 2580 C C . ILE B 1 132 ? 9.844 -14.695 -0.794 1 92.56 132 ILE B C 1
ATOM 2582 O O . ILE B 1 132 ? 10.727 -14.602 -1.655 1 92.56 132 ILE B O 1
ATOM 2586 N N . PHE B 1 133 ? 8.594 -14.305 -0.937 1 94.5 133 PHE B N 1
ATOM 2587 C CA . PHE B 1 133 ? 8.156 -13.633 -2.16 1 94.5 133 PHE B CA 1
ATOM 2588 C C . PHE B 1 133 ? 7.688 -12.219 -1.865 1 94.5 133 PHE B C 1
ATOM 2590 O O . PHE B 1 133 ? 7.238 -11.922 -0.754 1 94.5 133 PHE B O 1
ATOM 2597 N N . GLN B 1 134 ? 7.844 -11.367 -2.895 1 91.81 134 GLN B N 1
ATOM 2598 C CA . GLN B 1 134 ? 7.332 -10 -2.822 1 91.81 134 GLN B CA 1
ATOM 2599 C C . GLN B 1 134 ? 6.246 -9.758 -3.869 1 91.81 134 GLN B C 1
ATOM 2601 O O . GLN B 1 134 ? 6.5 -9.875 -5.07 1 91.81 134 GLN B O 1
ATOM 2606 N N . PHE B 1 135 ? 5.047 -9.477 -3.402 1 94.62 135 PHE B N 1
ATOM 2607 C CA . PHE B 1 135 ? 3.971 -9.008 -4.262 1 94.62 135 PHE B CA 1
ATOM 2608 C C . PHE B 1 135 ? 3.998 -7.484 -4.383 1 94.62 135 PHE B C 1
ATOM 2610 O O . PHE B 1 135 ? 4.07 -6.777 -3.375 1 94.62 135 PHE B O 1
ATOM 2617 N N . THR B 1 136 ? 3.98 -6.98 -5.562 1 91.56 136 THR B N 1
ATOM 2618 C CA . THR B 1 136 ? 3.771 -5.559 -5.812 1 91.56 136 THR B CA 1
ATOM 2619 C C . THR B 1 136 ? 2.42 -5.316 -6.48 1 91.56 136 THR B C 1
ATOM 2621 O O . THR B 1 136 ? 2.207 -5.723 -7.625 1 91.56 136 THR B O 1
ATOM 2624 N N . MET B 1 137 ? 1.522 -4.668 -5.723 1 92.88 137 MET B N 1
ATOM 2625 C CA . MET B 1 137 ? 0.172 -4.395 -6.203 1 92.88 137 MET B CA 1
ATOM 2626 C C . MET B 1 137 ? 0.019 -2.926 -6.594 1 92.88 137 MET B C 1
ATOM 2628 O O . MET B 1 137 ? 0.629 -2.051 -5.977 1 92.88 137 MET B O 1
ATOM 2632 N N . VAL B 1 138 ? -0.752 -2.732 -7.652 1 88 138 VAL B N 1
ATOM 2633 C CA . VAL B 1 138 ? -1.075 -1.371 -8.07 1 88 138 VAL B CA 1
ATOM 2634 C C . VAL B 1 138 ? -2.58 -1.245 -8.305 1 88 138 VAL B C 1
ATOM 2636 O O . VAL B 1 138 ? -3.197 -2.135 -8.891 1 88 138 VAL B O 1
ATOM 2639 N N . GLN B 1 139 ? -3.121 -0.272 -7.805 1 85.69 139 GLN B N 1
ATOM 2640 C CA . GLN B 1 139 ? -4.508 0.025 -8.156 1 85.69 139 GLN B CA 1
ATOM 2641 C C . GLN B 1 139 ? -4.586 0.827 -9.445 1 85.69 139 GLN B C 1
ATOM 2643 O O . GLN B 1 139 ? -3.984 1.896 -9.562 1 85.69 139 GLN B O 1
ATOM 2648 N N . ARG B 1 140 ? -5.344 0.304 -10.422 1 84.75 140 ARG B N 1
ATOM 2649 C CA . ARG B 1 140 ? -5.434 0.971 -11.719 1 84.75 140 ARG B CA 1
ATOM 2650 C C . ARG B 1 140 ? -6.391 2.156 -11.656 1 84.75 140 ARG B C 1
ATOM 2652 O O . ARG B 1 140 ? -7.441 2.082 -11.023 1 84.75 140 ARG B O 1
ATOM 2659 N N . VAL B 1 141 ? -5.922 3.244 -12.32 1 75.62 141 VAL B N 1
ATOM 2660 C CA . VAL B 1 141 ? -6.75 4.438 -12.445 1 75.62 141 VAL B CA 1
ATOM 2661 C C . VAL B 1 141 ? -7.148 4.641 -13.906 1 75.62 141 VAL B C 1
ATOM 2663 O O . VAL B 1 141 ? -6.289 4.711 -14.789 1 75.62 141 VAL B O 1
ATOM 2666 N N . GLY B 1 142 ? -8.359 4.621 -14.07 1 76.19 142 GLY B N 1
ATOM 2667 C CA . GLY B 1 142 ? -8.859 4.797 -15.422 1 76.19 142 GLY B CA 1
ATOM 2668 C C . GLY B 1 142 ? -8.898 3.508 -16.219 1 76.19 142 GLY B C 1
ATOM 2669 O O . GLY B 1 142 ? -8.406 2.473 -15.758 1 76.19 142 GLY B O 1
ATOM 2670 N N . GLY B 1 143 ? -9.555 3.586 -17.406 1 82.38 143 GLY B N 1
ATOM 2671 C CA . GLY B 1 143 ? -9.625 2.436 -18.297 1 82.38 143 GLY B CA 1
ATOM 2672 C C . GLY B 1 143 ? -10.57 1.354 -17.797 1 82.38 143 GLY B C 1
ATOM 2673 O O . GLY B 1 143 ? -11.383 1.599 -16.906 1 82.38 143 GLY B O 1
ATOM 2674 N N . SER B 1 144 ? -10.438 0.078 -18.297 1 86.38 144 SER B N 1
ATOM 2675 C CA . SER B 1 144 ? -11.344 -1.029 -18 1 86.38 144 SER B CA 1
ATOM 2676 C C . SER B 1 144 ? -11.078 -1.602 -16.609 1 86.38 144 SER B C 1
ATOM 2678 O O . SER B 1 144 ? -11.945 -2.26 -16.031 1 86.38 144 SER B O 1
ATOM 2680 N N . TRP B 1 145 ? -9.93 -1.313 -16.125 1 87.62 145 TRP B N 1
ATOM 2681 C CA . TRP B 1 145 ? -9.562 -1.875 -14.828 1 87.62 145 TRP B CA 1
ATOM 2682 C C . TRP B 1 145 ? -9.578 -0.803 -13.742 1 87.62 145 TRP B C 1
ATOM 2684 O O . TRP B 1 145 ? -8.898 -0.932 -12.719 1 87.62 145 TRP B O 1
ATOM 2694 N N . ASP B 1 146 ? -10.289 0.218 -14.031 1 83.88 146 ASP B N 1
ATOM 2695 C CA . ASP B 1 146 ? -10.359 1.336 -13.094 1 83.88 146 ASP B CA 1
ATOM 2696 C C . ASP B 1 146 ? -10.789 0.865 -11.703 1 83.88 146 ASP B C 1
ATOM 2698 O O . ASP B 1 146 ? -11.82 0.214 -11.555 1 83.88 146 ASP B O 1
ATOM 2702 N N . GLY B 1 147 ? -9.898 1.106 -10.703 1 81.5 147 GLY B N 1
ATOM 2703 C CA . GLY B 1 147 ? -10.242 0.819 -9.32 1 81.5 147 GLY B CA 1
ATOM 2704 C C . GLY B 1 147 ? -9.797 -0.559 -8.867 1 81.5 147 GLY B C 1
ATOM 2705 O O . GLY B 1 147 ? -9.789 -0.855 -7.672 1 81.5 147 GLY B O 1
ATOM 2706 N N . TYR B 1 148 ? -9.414 -1.403 -9.789 1 89.25 148 TYR B N 1
ATOM 2707 C CA . TYR B 1 148 ? -8.984 -2.758 -9.453 1 89.25 148 TYR B CA 1
ATOM 2708 C C . TYR B 1 148 ? -7.535 -2.775 -9 1 89.25 148 TYR B C 1
ATOM 2710 O O . TYR B 1 148 ? -6.711 -2 -9.492 1 89.25 148 TYR B O 1
ATOM 2718 N N . TRP B 1 149 ? -7.293 -3.605 -8.031 1 90.38 149 TRP B N 1
ATOM 2719 C CA . TRP B 1 149 ? -5.918 -3.928 -7.66 1 90.38 149 TRP B CA 1
ATOM 2720 C C . TRP B 1 149 ? -5.379 -5.066 -8.516 1 90.38 149 TRP B C 1
ATOM 2722 O O . TRP B 1 149 ? -5.988 -6.137 -8.594 1 90.38 149 TRP B O 1
ATOM 2732 N N . LEU B 1 150 ? -4.223 -4.742 -9.148 1 94.75 150 LEU B N 1
ATOM 2733 C CA . LEU B 1 150 ? -3.551 -5.719 -9.992 1 94.75 150 LEU B CA 1
ATOM 2734 C C . LEU B 1 150 ? -2.129 -5.977 -9.508 1 94.75 150 LEU B C 1
ATOM 2736 O O . LEU B 1 150 ? -1.546 -5.145 -8.812 1 94.75 150 LEU B O 1
ATOM 2740 N N . THR B 1 151 ? -1.616 -7.168 -9.828 1 96.69 151 THR B N 1
ATOM 2741 C CA . THR B 1 151 ? -0.236 -7.5 -9.492 1 96.69 151 THR B CA 1
ATOM 2742 C C . THR B 1 151 ? 0.722 -6.969 -10.555 1 96.69 151 THR B C 1
ATOM 2744 O O . THR B 1 151 ? 0.703 -7.426 -11.695 1 96.69 151 THR B O 1
ATOM 2747 N N . GLU B 1 152 ? 1.514 -6.051 -10.164 1 93.5 152 GLU B N 1
ATOM 2748 C CA . GLU B 1 152 ? 2.521 -5.488 -11.055 1 93.5 152 GLU B CA 1
ATOM 2749 C C . GLU B 1 152 ? 3.73 -6.41 -11.172 1 93.5 152 GLU B C 1
ATOM 2751 O O . GLU B 1 152 ? 4.305 -6.555 -12.258 1 93.5 152 GLU B O 1
ATOM 2756 N N . SER B 1 153 ? 4.082 -6.98 -10.039 1 94.19 153 SER B N 1
ATOM 2757 C CA . SER B 1 153 ? 5.211 -7.906 -10.078 1 94.19 153 SER B CA 1
ATOM 2758 C C . SER B 1 153 ? 5.145 -8.906 -8.922 1 94.19 153 SER B C 1
ATOM 2760 O O . SER B 1 153 ? 4.531 -8.625 -7.891 1 94.19 153 SER B O 1
ATOM 2762 N N . LEU B 1 154 ? 5.645 -10.055 -9.141 1 96.5 154 LEU B N 1
ATOM 2763 C CA . LEU B 1 154 ? 5.941 -11.109 -8.188 1 96.5 154 LEU B CA 1
ATOM 2764 C C . LEU B 1 154 ? 7.402 -11.539 -8.289 1 96.5 154 LEU B C 1
ATOM 2766 O O . LEU B 1 154 ? 7.824 -12.094 -9.305 1 96.5 154 LEU B O 1
ATOM 2770 N N . THR B 1 155 ? 8.188 -11.234 -7.223 1 94 155 THR B N 1
ATOM 2771 C CA . THR B 1 155 ? 9.609 -11.555 -7.246 1 94 155 THR B CA 1
ATOM 2772 C C . THR B 1 155 ? 10.016 -12.297 -5.977 1 94 155 THR B C 1
ATOM 2774 O O . THR B 1 155 ? 9.281 -12.305 -4.992 1 94 155 THR B O 1
ATOM 2777 N N . ASN B 1 156 ? 11.047 -13.039 -6.039 1 90.62 156 ASN B N 1
ATOM 2778 C CA . ASN B 1 156 ? 11.609 -13.688 -4.859 1 90.62 156 ASN B CA 1
ATOM 2779 C C . ASN B 1 156 ? 12.805 -12.906 -4.316 1 90.62 156 ASN B C 1
ATOM 2781 O O . ASN B 1 156 ? 13.32 -12.008 -4.98 1 90.62 156 ASN B O 1
ATOM 2785 N N . ASN B 1 157 ? 13.125 -13.016 -3.043 1 74.31 157 ASN B N 1
ATOM 2786 C CA . ASN B 1 157 ? 14.18 -12.289 -2.34 1 74.31 157 ASN B CA 1
ATOM 2787 C C . ASN B 1 157 ? 15.539 -12.5 -2.988 1 74.31 157 ASN B C 1
ATOM 2789 O O . ASN B 1 157 ? 16.438 -11.656 -2.857 1 74.31 157 ASN B O 1
ATOM 2793 N N . ASP B 1 158 ? 15.773 -13.57 -3.506 1 62.22 158 ASP B N 1
ATOM 2794 C CA . ASP B 1 158 ? 17.094 -13.836 -4.059 1 62.22 158 ASP B CA 1
ATOM 2795 C C . ASP B 1 158 ? 17.297 -13.094 -5.375 1 62.22 158 ASP B C 1
ATOM 2797 O O . ASP B 1 158 ? 18.422 -12.984 -5.867 1 62.22 158 ASP B O 1
ATOM 2801 N N . GLY B 1 159 ? 16.469 -12.148 -5.668 1 54.16 159 GLY B N 1
ATOM 2802 C CA . GLY B 1 159 ? 16.625 -11.5 -6.965 1 54.16 159 GLY B CA 1
ATOM 2803 C C . GLY B 1 159 ? 16.844 -12.492 -8.094 1 54.16 159 GLY B C 1
ATOM 2804 O O . GLY B 1 159 ? 16.938 -12.094 -9.266 1 54.16 159 GLY B O 1
ATOM 2805 N N . ASP B 1 160 ? 17.406 -13.641 -7.738 1 48.56 160 ASP B N 1
ATOM 2806 C CA . ASP B 1 160 ? 17.766 -14.672 -8.703 1 48.56 160 ASP B CA 1
ATOM 2807 C C . ASP B 1 160 ? 16.531 -15.398 -9.234 1 48.56 160 ASP B C 1
ATOM 2809 O O . ASP B 1 160 ? 16.328 -16.578 -8.969 1 48.56 160 ASP B O 1
ATOM 2813 N N . ALA B 1 161 ? 15.547 -14.719 -9.492 1 48.66 161 ALA B N 1
ATOM 2814 C CA . ALA B 1 161 ? 14.328 -15.391 -9.938 1 48.66 161 ALA B CA 1
ATOM 2815 C C . ALA B 1 161 ? 14.656 -16.641 -10.758 1 48.66 161 ALA B C 1
ATOM 2817 O O . ALA B 1 161 ? 13.93 -17.625 -10.703 1 48.66 161 ALA B O 1
ATOM 2818 N N . PHE B 1 162 ? 15.617 -16.453 -11.719 1 44.75 162 PHE B N 1
ATOM 2819 C CA . PHE B 1 162 ? 15.812 -17.438 -12.773 1 44.75 162 PHE B CA 1
ATOM 2820 C C . PHE B 1 162 ? 17.172 -18.125 -12.625 1 44.75 162 PHE B C 1
ATOM 2822 O O . PHE B 1 162 ? 18.188 -17.609 -13.102 1 44.75 162 PHE B O 1
ATOM 2829 N N . SER B 1 163 ? 17.562 -18.312 -11.516 1 36.34 163 SER B N 1
ATOM 2830 C CA . SER B 1 163 ? 18.781 -19.094 -11.656 1 36.34 163 SER B CA 1
ATOM 2831 C C . SER B 1 163 ? 18.562 -20.281 -12.586 1 36.34 163 SER B C 1
ATOM 2833 O O . SER B 1 163 ? 19.531 -20.844 -13.117 1 36.34 163 SER B O 1
ATOM 2835 N N . GLY B 1 164 ? 17.516 -21.031 -12.492 1 34.62 164 GLY B N 1
ATOM 2836 C CA . GLY B 1 164 ? 17.422 -22.156 -13.422 1 34.62 164 GLY B CA 1
ATOM 2837 C C . GLY B 1 164 ? 17 -21.734 -14.82 1 34.62 164 GLY B C 1
ATOM 2838 O O . GLY B 1 164 ? 16.281 -20.75 -14.992 1 34.62 164 GLY B O 1
ATOM 2839 N N . GLY B 1 165 ? 17.938 -21.828 -15.836 1 33.94 165 GLY B N 1
ATOM 2840 C CA . GLY B 1 165 ? 17.891 -21.688 -17.281 1 33.94 165 GLY B CA 1
ATOM 2841 C C . GLY B 1 165 ? 16.5 -21.906 -17.859 1 33.94 165 GLY B C 1
ATOM 2842 O O . GLY B 1 165 ? 16.094 -23.047 -18.078 1 33.94 165 GLY B O 1
ATOM 2843 N N . VAL B 1 166 ? 15.547 -21.297 -17.375 1 37.06 166 VAL B N 1
ATOM 2844 C CA . VAL B 1 166 ? 14.391 -21.531 -18.25 1 37.06 166 VAL B CA 1
ATOM 2845 C C . VAL B 1 166 ? 14.68 -20.984 -19.641 1 37.06 166 VAL B C 1
ATOM 2847 O O . VAL B 1 166 ? 14.961 -19.797 -19.812 1 37.06 166 VAL B O 1
ATOM 2850 N N . ALA B 1 167 ? 15.312 -21.688 -20.359 1 36.59 167 ALA B N 1
ATOM 2851 C CA . ALA B 1 167 ? 15.57 -21.469 -21.781 1 36.59 167 ALA B CA 1
ATOM 2852 C C . ALA B 1 167 ? 14.312 -20.953 -22.484 1 36.59 167 ALA B C 1
ATOM 2854 O O . ALA B 1 167 ? 13.305 -21.656 -22.547 1 36.59 167 ALA B O 1
ATOM 2855 N N . TYR B 1 168 ? 13.789 -19.828 -22.25 1 31.81 168 TYR B N 1
ATOM 2856 C CA . TYR B 1 168 ? 12.766 -19.469 -23.219 1 31.81 168 TYR B CA 1
ATOM 2857 C C . TYR B 1 168 ? 13.375 -18.75 -24.422 1 31.81 168 TYR B C 1
ATOM 2859 O O . TYR B 1 168 ? 14.367 -18.031 -24.281 1 31.81 168 TYR B O 1
#

Sequence (336 aa):
MQFTLSFYCFPVSFSPFYFRLETRKKKPFGPRLNYN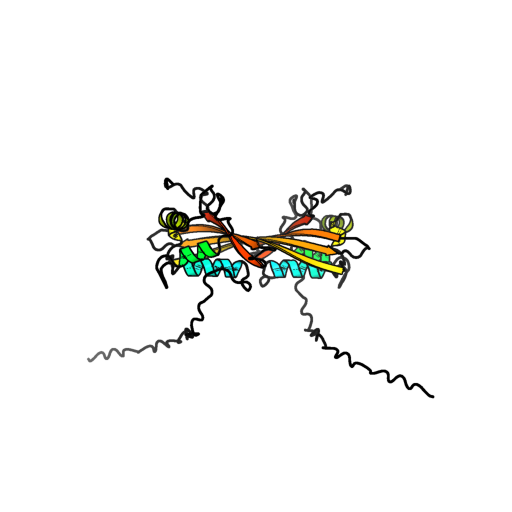AEEAVEYQLEALKYNDKPRPDYGVEVMYRFAGFDPFERSTYFGRQFDLGQFERFRRIFHHSTYRVLLGHKEREILSRLWVEERVWVRGARPEEEEIFQFTMVQRVGGSWDGYWLTESLTNNDGDAFSGGVAYMQFTLSFYCFPVSFSPFYFRLETRKKKPFGPRLNYNAEEAVEYQLEALKYNDKPRPDYGVEVMYRFAGFDPFERSTYFGRQFDLGQFERFRRIFHHSTYRVLLGHKEREILSRLWVEERVWVRGARPEEEEIFQFTMVQRVGGSWDGYWLTESLTNNDGDAFSGGVAY

Nearest PDB structures (foldseek):
  1i4e-assembly1_A  TM=3.702E-01  e=3.214E+00  Autographa californica nucleopolyhedrovirus
  6zj8-assembly4_D  TM=4.066E-01  e=3.025E+00  Bordetella pertussis Tohama I
  1i4e-assembly1_A  TM=3.702E-01  e=3.214E+00  Autographa californica nucleopolyhedrovirus
  6zj8-assembly4_D  TM=4.070E-01  e=3.025E+00  Bordetella pertussis Tohama I

Organism: Triticum turgidum subsp. durum (NCBI:txid4567)